Protein AF-A0A662TP36-F1 (afdb_monomer)

Mean predicted aligned error: 3.3 Å

Radius of gyration: 19.37 Å; Cα contacts (8 Å, |Δi|>4): 311; chains: 1; bounding box: 53×32×49 Å

Secondary structure (DSSP, 8-state):
-B--SSHHHHHHHHHHHHHHIIIIIS--GGGSS-EEE---GGGTT-HHHHHHHHHHHHHHS-TTS-EEE-S--STTTHHHHHHHT-SEE---HHHHHHHTTEEEP-GGGGGGT--TT-EEEGGGTTTT--HHHH--SHHHHH-S-HHHHHH-HHHHHHHHHHHHHHHHHHHHHHHHTT-HHHHHHHSTTTHHHHHHHH--

Sequence (200 aa):
VVHGPTPRHLRRFLLRLAHHLRNFCNIDVGDVDGFAIGSLVPISRDLVRVATLIRSLRQMIPEDKPLHIFGVTGPYTLPLLVWAGADTMDAKTFIIAAAKRLYYLPLSAQQQGLRPFSRLPIAYLQPRYHPADLCSCPICQDVEGFHILRTRIKLATLHNLYVLQERLQQSVELAERGELTEWLLKQRGFRTAVRKASAS

Structure (mmCIF, N/CA/C/O backbone):
data_AF-A0A662TP36-F1
#
_entry.id   AF-A0A662TP36-F1
#
loop_
_atom_site.group_PDB
_atom_site.id
_atom_site.type_symbol
_atom_site.label_atom_id
_atom_site.label_alt_id
_atom_site.label_comp_id
_atom_site.label_asym_id
_atom_site.label_entity_id
_atom_site.label_seq_id
_atom_site.pdbx_PDB_ins_code
_atom_site.Cartn_x
_atom_site.Cartn_y
_atom_site.Cartn_z
_atom_site.occupancy
_atom_site.B_iso_or_equiv
_atom_site.auth_seq_id
_atom_site.auth_comp_id
_atom_site.auth_asym_id
_atom_site.auth_atom_id
_atom_site.pdbx_PDB_model_num
ATOM 1 N N . VAL A 1 1 ? -16.514 8.636 6.945 1.00 92.31 1 VAL A N 1
ATOM 2 C CA . VAL A 1 1 ? -15.029 8.699 6.960 1.00 92.31 1 VAL A CA 1
ATOM 3 C C . VAL A 1 1 ? -14.571 9.331 8.264 1.00 92.31 1 VAL A C 1
ATOM 5 O O . VAL A 1 1 ? -15.110 10.361 8.647 1.00 92.31 1 VAL A O 1
ATOM 8 N N . VAL A 1 2 ? -13.624 8.708 8.956 1.00 95.19 2 VAL A N 1
ATOM 9 C CA . VAL A 1 2 ? -13.050 9.153 10.226 1.00 95.19 2 VAL A CA 1
ATOM 10 C C . VAL A 1 2 ? -11.798 9.984 9.955 1.00 95.19 2 VAL A C 1
ATOM 12 O O . VAL A 1 2 ? -10.938 9.602 9.159 1.00 95.19 2 VAL A O 1
ATOM 15 N N . HIS A 1 3 ? -11.688 11.116 10.647 1.00 93.31 3 HIS A N 1
ATOM 16 C CA . HIS A 1 3 ? -10.544 12.016 10.568 1.00 93.31 3 HIS A CA 1
ATOM 17 C C . HIS A 1 3 ? -10.023 12.342 11.965 1.00 93.31 3 HIS A C 1
ATOM 19 O O . HIS A 1 3 ? -10.790 12.544 12.907 1.00 93.31 3 HIS A O 1
ATOM 25 N N . GLY A 1 4 ? -8.704 12.444 12.098 1.00 90.50 4 GLY A N 1
ATOM 26 C CA . GLY A 1 4 ? -8.091 12.876 13.344 1.00 90.50 4 GLY A CA 1
ATOM 27 C C . GLY A 1 4 ? -6.567 12.836 13.285 1.00 90.50 4 GLY A C 1
ATOM 28 O O . GLY A 1 4 ? -6.002 11.856 12.808 1.00 90.50 4 GLY A O 1
ATOM 29 N N . PRO A 1 5 ? -5.870 13.868 13.789 1.00 92.75 5 PRO A N 1
ATOM 30 C CA . PRO A 1 5 ? -4.411 13.904 13.771 1.00 92.75 5 PRO A CA 1
ATOM 31 C C . PRO A 1 5 ? -3.757 12.956 14.789 1.00 92.75 5 PRO A C 1
ATOM 33 O O . PRO A 1 5 ? -2.549 12.732 14.689 1.00 92.75 5 PRO A O 1
ATOM 36 N N . THR A 1 6 ? -4.508 12.448 15.776 1.00 95.06 6 THR A N 1
ATOM 37 C CA . THR A 1 6 ? -4.031 11.534 16.832 1.00 95.06 6 THR A CA 1
ATOM 38 C C . THR A 1 6 ? -5.124 10.525 17.225 1.00 95.06 6 THR A C 1
ATOM 40 O O . THR A 1 6 ? -6.305 10.825 17.022 1.00 95.06 6 THR A O 1
ATOM 43 N N . PRO A 1 7 ? -4.784 9.392 17.875 1.00 96.06 7 PRO A N 1
ATOM 44 C CA . PRO A 1 7 ? -5.768 8.417 18.367 1.00 96.06 7 PRO A CA 1
ATOM 45 C C . PRO A 1 7 ? -6.869 9.021 19.251 1.00 96.06 7 PRO A C 1
ATOM 47 O O . PRO A 1 7 ? -8.042 8.678 19.127 1.00 96.06 7 PRO A O 1
ATOM 50 N N . ARG A 1 8 ? -6.525 10.004 20.097 1.00 96.44 8 ARG A N 1
ATOM 51 C CA . ARG A 1 8 ? -7.503 10.732 20.928 1.00 96.44 8 ARG A CA 1
ATOM 52 C C . ARG A 1 8 ? -8.548 11.470 20.084 1.00 96.44 8 ARG A C 1
ATOM 54 O O . ARG A 1 8 ? -9.708 11.544 20.481 1.00 96.44 8 ARG A O 1
ATOM 61 N N . HIS A 1 9 ? -8.148 12.025 18.941 1.00 96.50 9 HIS A N 1
ATOM 62 C CA . HIS A 1 9 ? -9.075 12.694 18.029 1.00 96.50 9 HIS A CA 1
ATOM 63 C C . HIS A 1 9 ? -9.970 11.691 17.301 1.00 96.50 9 HIS A C 1
ATOM 65 O O . HIS A 1 9 ? -11.163 11.954 17.191 1.00 96.50 9 HIS A O 1
ATOM 71 N N . LEU A 1 10 ? -9.433 10.534 16.894 1.00 96.69 10 LEU A N 1
ATOM 72 C CA . LEU A 1 10 ? -10.230 9.450 16.303 1.00 96.69 10 LEU A CA 1
ATOM 73 C C . LEU A 1 10 ? -11.319 8.976 17.275 1.00 96.69 10 LEU A C 1
ATOM 75 O O . LEU A 1 10 ? -12.493 8.948 16.920 1.00 96.69 10 LEU A O 1
ATOM 79 N N . ARG A 1 11 ? -10.957 8.726 18.541 1.00 96.25 11 ARG A N 1
ATOM 80 C CA . ARG A 1 11 ? -11.916 8.347 19.589 1.00 96.25 11 ARG A CA 1
ATOM 81 C C . ARG A 1 11 ? -13.002 9.405 19.786 1.00 96.25 11 ARG A C 1
ATOM 83 O O . ARG A 1 11 ? -14.181 9.077 19.843 1.00 96.25 11 ARG A O 1
ATOM 90 N N . ARG A 1 12 ? -12.623 10.685 19.873 1.00 96.31 12 ARG A N 1
ATOM 91 C CA . ARG A 1 12 ? -13.588 11.795 19.992 1.00 96.31 12 ARG A CA 1
ATOM 92 C C . ARG A 1 12 ? -14.525 11.875 18.789 1.00 96.31 12 ARG A C 1
ATOM 94 O O . ARG A 1 12 ? -15.705 12.149 18.977 1.00 96.31 12 ARG A O 1
ATOM 101 N N . PHE A 1 13 ? -14.010 11.644 17.582 1.00 95.81 13 PHE A N 1
ATOM 102 C CA . PHE A 1 13 ? -14.820 11.599 16.370 1.00 95.81 13 PHE A CA 1
ATOM 103 C C . PHE A 1 13 ? -15.850 10.469 16.445 1.00 95.81 13 PHE A C 1
ATOM 105 O O . PHE A 1 13 ? -17.033 10.727 16.256 1.00 95.81 13 PHE A O 1
ATOM 112 N N . LEU A 1 14 ? -15.424 9.249 16.791 1.00 95.31 14 LEU A N 1
ATOM 113 C CA . LEU A 1 14 ? -16.316 8.092 16.903 1.00 95.31 14 LEU A CA 1
ATOM 114 C C . LEU A 1 14 ? -17.387 8.274 17.983 1.00 95.31 14 LEU A C 1
ATOM 116 O O . LEU A 1 14 ? -18.542 7.956 17.737 1.00 95.31 14 LEU A O 1
ATOM 120 N N . LEU A 1 15 ? -17.039 8.839 19.143 1.00 95.38 15 LEU A N 1
ATOM 121 C CA . LEU A 1 15 ? -18.015 9.123 20.202 1.00 95.38 15 LEU A CA 1
ATOM 122 C C . LEU A 1 15 ? -19.071 10.140 19.755 1.00 95.38 15 LEU A C 1
ATOM 124 O O . LEU A 1 15 ? -20.256 9.955 20.022 1.00 95.38 15 LEU A O 1
ATOM 128 N N . ARG A 1 16 ? -18.655 11.198 19.048 1.00 95.31 16 ARG A N 1
ATOM 129 C CA . ARG A 1 16 ? -19.594 12.166 18.465 1.00 95.31 16 ARG A CA 1
ATOM 130 C C . ARG A 1 16 ? -20.472 11.506 17.409 1.00 95.31 16 ARG A C 1
ATOM 132 O O . ARG A 1 16 ? -21.681 11.684 17.449 1.00 95.31 16 ARG A O 1
ATOM 139 N N . LEU A 1 17 ? -19.880 10.723 16.508 1.00 93.69 17 LEU A N 1
ATOM 140 C CA . LEU A 1 17 ? -20.622 9.995 15.484 1.00 93.69 17 LEU A CA 1
ATOM 141 C C . LEU A 1 17 ? -21.666 9.068 16.118 1.00 93.69 17 LEU A C 1
ATOM 143 O O . LEU A 1 17 ? -22.828 9.140 15.749 1.00 93.69 17 LEU A O 1
ATOM 147 N N . ALA A 1 18 ? -21.280 8.274 17.117 1.00 94.69 18 ALA A N 1
ATOM 148 C CA . ALA A 1 18 ? -22.187 7.384 17.833 1.00 94.69 18 ALA A CA 1
ATOM 149 C C . ALA A 1 18 ? -23.344 8.142 18.501 1.00 94.69 18 ALA A C 1
ATOM 151 O O . ALA A 1 18 ? -24.484 7.699 18.425 1.00 94.69 18 ALA A O 1
ATOM 152 N N . HIS A 1 19 ? -23.070 9.296 19.118 1.00 96.25 19 HIS A N 1
ATOM 153 C CA . HIS A 1 19 ? -24.110 10.150 19.695 1.00 96.25 19 HIS A CA 1
ATOM 154 C C . HIS A 1 19 ? -25.095 10.656 18.630 1.00 96.25 19 HIS A C 1
ATOM 156 O O . HIS A 1 19 ? -26.304 10.592 18.833 1.00 96.25 19 HIS A O 1
ATOM 162 N N . HIS A 1 20 ? -24.593 11.124 17.482 1.00 95.75 20 HIS A N 1
ATOM 163 C CA . HIS A 1 20 ? -25.448 11.595 16.393 1.00 95.75 20 HIS A CA 1
ATOM 164 C C . HIS A 1 20 ? -26.276 10.465 15.767 1.00 95.75 20 HIS A C 1
ATOM 166 O O . HIS A 1 20 ? -27.471 10.642 15.557 1.00 95.75 20 HIS A O 1
ATOM 172 N N . LEU A 1 21 ? -25.672 9.305 15.501 1.00 95.38 21 LEU A N 1
ATOM 173 C CA . LEU A 1 21 ? -26.376 8.165 14.910 1.00 95.38 21 LEU A CA 1
ATOM 174 C C . LEU A 1 21 ? -27.519 7.677 15.805 1.00 95.38 21 LEU A C 1
ATOM 176 O O . LEU A 1 21 ? -28.636 7.508 15.319 1.00 95.38 21 LEU A O 1
ATOM 180 N N . ARG A 1 22 ? -27.290 7.570 17.119 1.00 95.75 22 ARG A N 1
ATOM 181 C CA . ARG A 1 22 ? -28.355 7.182 18.054 1.00 95.75 22 ARG A CA 1
ATOM 182 C C . ARG A 1 22 ? -29.473 8.217 18.106 1.00 95.75 22 ARG A C 1
ATOM 184 O O . ARG A 1 22 ? -30.638 7.858 17.994 1.00 95.75 22 ARG A O 1
ATOM 191 N N . ASN A 1 23 ? -29.127 9.498 18.234 1.00 96.69 23 ASN A N 1
ATOM 192 C CA . ASN A 1 23 ? -30.120 10.545 18.486 1.00 96.69 23 ASN A CA 1
ATOM 193 C C . ASN A 1 23 ? -30.905 10.983 17.246 1.00 96.69 23 ASN A C 1
ATOM 195 O O . ASN A 1 23 ? -32.026 11.460 17.387 1.00 96.69 23 ASN A O 1
ATOM 199 N N . PHE A 1 24 ? -30.322 10.867 16.051 1.00 96.44 24 PHE A N 1
ATOM 200 C CA . PHE A 1 24 ? -30.936 11.369 14.817 1.00 96.44 24 PHE A CA 1
ATOM 201 C C . PHE A 1 24 ? -31.303 10.273 13.817 1.00 96.44 24 PHE A C 1
ATOM 203 O O . PHE A 1 24 ? -32.114 10.524 12.930 1.00 96.44 24 PHE A O 1
ATOM 210 N N . CYS A 1 25 ? -30.721 9.077 13.934 1.00 94.81 25 CYS A N 1
ATOM 211 C CA . CYS A 1 25 ? -30.935 7.984 12.983 1.00 94.81 25 CYS A CA 1
ATOM 212 C C . CYS A 1 25 ? -31.461 6.701 13.640 1.00 94.81 25 CYS A C 1
ATOM 214 O O . CYS A 1 25 ? -31.831 5.785 12.914 1.00 94.81 25 CYS A O 1
ATOM 216 N N . ASN A 1 26 ? -31.514 6.633 14.978 1.00 94.62 26 ASN A N 1
ATOM 217 C CA . ASN A 1 26 ? -31.912 5.444 15.740 1.00 94.62 26 ASN A CA 1
ATOM 218 C C . ASN A 1 26 ? -31.119 4.177 15.353 1.00 94.62 26 ASN A C 1
ATOM 220 O O . ASN A 1 26 ? -31.670 3.080 15.313 1.00 94.62 26 ASN A O 1
ATOM 224 N N . ILE A 1 27 ? -29.829 4.346 15.049 1.00 95.25 27 ILE A N 1
ATOM 225 C CA . ILE A 1 27 ? -28.885 3.249 14.804 1.00 95.25 27 ILE A CA 1
ATOM 226 C C . ILE A 1 27 ? -27.626 3.446 15.648 1.00 95.25 27 ILE A C 1
ATOM 228 O O . ILE A 1 27 ? -27.246 4.576 15.980 1.00 95.25 27 ILE A O 1
ATOM 232 N N . ASP A 1 28 ? -26.956 2.353 15.982 1.00 93.88 28 ASP A N 1
ATOM 233 C CA . ASP A 1 28 ? -25.659 2.374 16.636 1.00 93.88 28 ASP A CA 1
ATOM 234 C C . ASP A 1 28 ? -24.526 2.566 15.623 1.00 93.88 28 ASP A C 1
ATOM 236 O O . ASP A 1 28 ? -24.629 2.291 14.430 1.00 93.88 28 ASP A O 1
ATOM 240 N N . VAL A 1 29 ? -23.370 3.026 16.111 1.00 90.25 29 VAL A N 1
ATOM 241 C CA . VAL A 1 29 ? -22.179 3.198 15.260 1.00 90.25 29 VAL A CA 1
ATOM 242 C C . VAL A 1 29 ? -21.704 1.881 14.642 1.00 90.25 29 VAL A C 1
ATOM 244 O O . VAL A 1 29 ? -21.023 1.910 13.624 1.00 90.25 29 VAL A O 1
ATOM 247 N N . GLY A 1 30 ? -22.051 0.743 15.248 1.00 90.88 30 GLY A N 1
ATOM 248 C CA . GLY A 1 30 ? -21.764 -0.581 14.708 1.00 90.88 30 GLY A CA 1
ATOM 249 C C . GLY A 1 30 ? -22.691 -1.001 13.568 1.00 90.88 30 GLY A C 1
ATOM 250 O O . GLY A 1 30 ? -22.347 -1.922 12.841 1.00 90.88 30 GLY A O 1
ATOM 251 N N . ASP A 1 31 ? -23.810 -0.314 13.347 1.00 94.50 31 ASP A N 1
ATOM 252 C CA . ASP A 1 31 ? -24.774 -0.697 12.310 1.00 94.50 31 ASP A CA 1
ATOM 253 C C . ASP A 1 31 ? -24.365 -0.209 10.915 1.00 94.50 31 ASP A C 1
ATOM 255 O O . ASP A 1 31 ? -24.914 -0.657 9.914 1.00 94.50 31 ASP A O 1
ATOM 259 N N . VAL A 1 32 ? -23.368 0.678 10.818 1.00 94.50 32 VAL A N 1
ATOM 260 C CA . VAL A 1 32 ? -22.841 1.143 9.527 1.00 94.50 32 VAL A CA 1
ATOM 261 C C . VAL A 1 32 ? -22.140 0.010 8.771 1.00 94.50 32 VAL A C 1
ATOM 263 O O . VAL A 1 32 ? -21.571 -0.898 9.379 1.00 94.50 32 VAL A O 1
ATOM 266 N N . ASP A 1 33 ? -22.108 0.092 7.441 1.00 95.94 33 ASP A N 1
ATOM 267 C CA . ASP A 1 33 ? -21.514 -0.952 6.589 1.00 95.94 33 ASP A CA 1
ATOM 268 C C . ASP A 1 33 ? -19.989 -1.046 6.704 1.00 95.94 33 ASP A C 1
ATOM 270 O O . ASP A 1 33 ? -19.392 -2.066 6.372 1.00 95.94 33 ASP A O 1
ATOM 274 N N . GLY A 1 34 ? -19.333 0.022 7.156 1.00 96.56 34 GLY A N 1
ATOM 275 C CA . GLY A 1 34 ? -17.885 0.062 7.256 1.00 96.56 34 GLY A CA 1
ATOM 276 C C . GLY A 1 34 ? -17.337 1.418 7.659 1.00 96.56 34 GLY A C 1
ATOM 277 O O . GLY A 1 34 ? -18.036 2.431 7.738 1.00 96.56 34 GLY A O 1
ATOM 278 N N . PHE A 1 35 ? -16.031 1.436 7.886 1.00 98.12 35 PHE A N 1
ATOM 279 C CA . PHE A 1 35 ? -15.287 2.624 8.256 1.00 98.12 35 PHE A CA 1
ATOM 280 C C . PHE A 1 35 ? -14.251 2.940 7.191 1.00 98.12 35 PHE A C 1
ATOM 282 O O . PHE A 1 35 ? -13.742 2.081 6.481 1.00 98.12 35 PHE A O 1
ATOM 289 N N . ALA A 1 36 ? -13.898 4.212 7.100 1.00 97.75 36 ALA A N 1
ATOM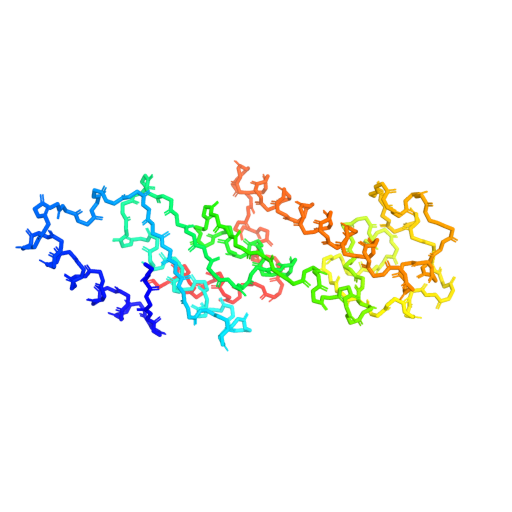 290 C CA . ALA A 1 36 ? -12.792 4.649 6.271 1.00 97.75 36 ALA A CA 1
ATOM 291 C C . ALA A 1 36 ? -11.993 5.697 7.028 1.00 97.75 36 ALA A C 1
ATOM 293 O O . ALA A 1 36 ? -12.598 6.506 7.732 1.00 97.75 36 ALA A O 1
ATOM 294 N N . ILE A 1 37 ? -10.673 5.726 6.866 1.00 97.81 37 ILE A N 1
ATOM 295 C CA . ILE A 1 37 ? -9.801 6.737 7.470 1.00 97.81 37 ILE A CA 1
ATOM 296 C C . ILE A 1 37 ? -9.211 7.659 6.410 1.00 97.81 37 ILE A C 1
ATOM 298 O O . ILE A 1 37 ? -8.628 7.220 5.418 1.00 97.81 37 ILE A O 1
ATOM 302 N N . GLY A 1 38 ? -9.373 8.960 6.641 1.00 94.62 38 GLY A N 1
ATOM 303 C CA . GLY A 1 38 ? -8.849 10.018 5.788 1.00 94.62 38 GLY A CA 1
ATOM 304 C C . GLY A 1 38 ? -7.719 10.813 6.441 1.00 94.62 38 GLY A C 1
ATOM 305 O O . GLY A 1 38 ? -7.228 10.492 7.521 1.00 94.62 38 GLY A O 1
ATOM 306 N N . SER A 1 39 ? -7.302 11.892 5.772 1.00 92.50 39 SER A N 1
ATOM 307 C CA . SER A 1 39 ? -6.248 12.817 6.237 1.00 92.50 39 SER A CA 1
ATOM 308 C C . SER A 1 39 ? -4.853 12.205 6.416 1.00 92.50 39 SER A C 1
ATOM 310 O O . SER A 1 39 ? -3.983 12.836 7.013 1.00 92.50 39 SER A O 1
ATOM 312 N N . LEU A 1 40 ? -4.602 11.020 5.854 1.00 96.00 40 LEU A N 1
ATOM 313 C CA . LEU A 1 40 ? -3.292 10.371 5.924 1.00 96.00 40 LEU A CA 1
ATOM 314 C C . LEU A 1 40 ? -2.306 10.894 4.865 1.00 96.00 40 LEU A C 1
ATOM 316 O O . LEU A 1 40 ? -1.099 10.860 5.085 1.00 96.00 40 LEU A O 1
ATOM 320 N N . VAL A 1 41 ? -2.792 11.429 3.737 1.00 94.56 41 VAL A N 1
ATOM 321 C CA . VAL A 1 41 ? -1.947 11.907 2.621 1.00 94.56 41 VAL A CA 1
ATOM 322 C C . VAL A 1 41 ? -0.850 12.893 3.063 1.00 94.56 41 VAL A C 1
ATOM 324 O O . VAL A 1 41 ? 0.314 12.646 2.724 1.00 94.56 41 VAL A O 1
ATOM 327 N N . PRO A 1 42 ? -1.141 13.953 3.850 1.00 94.56 42 PRO A N 1
ATOM 328 C CA . PRO A 1 42 ? -0.118 14.911 4.286 1.00 94.56 42 PRO A CA 1
ATOM 329 C C . PRO A 1 42 ? 0.965 14.295 5.180 1.00 94.56 42 PRO A C 1
ATOM 331 O O . PRO A 1 42 ? 2.090 14.784 5.208 1.00 94.56 42 PRO A O 1
ATOM 334 N N . ILE A 1 43 ? 0.641 13.209 5.888 1.00 95.06 43 ILE A N 1
ATOM 335 C CA . ILE A 1 43 ? 1.543 12.511 6.813 1.00 95.06 43 ILE A CA 1
ATOM 336 C C . ILE A 1 43 ? 2.056 11.182 6.248 1.00 95.06 43 ILE A C 1
ATOM 338 O O . ILE A 1 43 ? 2.672 10.412 6.969 1.00 95.06 43 ILE A O 1
ATOM 342 N N . SER A 1 44 ? 1.845 10.909 4.959 1.00 93.31 44 SER A N 1
ATOM 343 C CA . SER A 1 44 ? 2.159 9.622 4.312 1.00 93.31 44 SER A CA 1
ATOM 344 C C . SER A 1 44 ? 3.624 9.179 4.423 1.00 93.31 44 SER A C 1
ATOM 346 O O . SER A 1 44 ? 3.932 8.002 4.243 1.00 93.31 44 SER A O 1
ATOM 348 N N . ARG A 1 45 ? 4.539 10.110 4.723 1.00 93.31 45 ARG A N 1
ATOM 349 C CA . ARG A 1 45 ? 5.962 9.831 4.976 1.00 93.31 45 ARG A CA 1
ATOM 350 C C . ARG A 1 45 ? 6.262 9.438 6.426 1.00 93.31 45 ARG A C 1
ATOM 352 O O . ARG A 1 45 ? 7.285 8.807 6.674 1.00 93.31 45 ARG A O 1
ATOM 359 N N . ASP A 1 46 ? 5.394 9.796 7.365 1.00 96.12 46 ASP 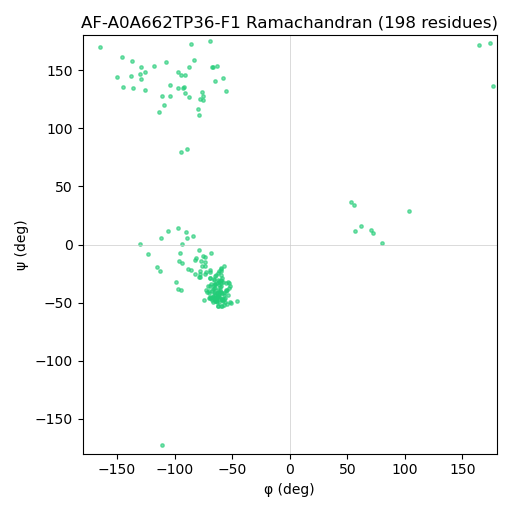A N 1
ATOM 360 C CA . ASP A 1 46 ? 5.499 9.427 8.775 1.00 96.12 46 ASP A CA 1
ATOM 361 C C . ASP A 1 46 ? 4.790 8.089 9.005 1.00 96.12 46 ASP A C 1
ATOM 363 O O . ASP A 1 46 ? 3.628 8.013 9.410 1.00 96.12 46 ASP A O 1
ATOM 367 N N . LEU A 1 47 ? 5.512 7.010 8.707 1.00 96.56 47 LEU A N 1
ATOM 368 C CA . LEU A 1 47 ? 4.988 5.651 8.817 1.00 96.56 47 LEU A CA 1
ATOM 369 C C . LEU A 1 47 ? 4.571 5.281 10.241 1.00 96.56 47 LEU A C 1
ATOM 371 O O . LEU A 1 47 ? 3.644 4.494 10.403 1.00 96.56 47 LEU A O 1
ATOM 375 N N . VAL A 1 48 ? 5.235 5.838 11.262 1.00 97.19 48 VAL A N 1
ATOM 376 C CA . VAL A 1 48 ? 4.860 5.616 12.665 1.00 97.19 48 VAL A CA 1
ATOM 377 C C . VAL A 1 48 ? 3.457 6.160 12.878 1.00 97.19 48 VAL A C 1
ATOM 379 O O . VAL A 1 48 ? 2.573 5.429 13.307 1.00 97.19 48 VAL A O 1
ATOM 382 N N . ARG A 1 49 ? 3.230 7.424 12.515 1.00 96.81 49 ARG A N 1
ATOM 383 C CA . ARG A 1 49 ? 1.936 8.070 12.714 1.00 96.81 49 ARG A CA 1
ATOM 384 C C . ARG A 1 49 ? 0.832 7.440 11.874 1.00 96.81 49 ARG A C 1
ATOM 386 O O . ARG A 1 49 ? -0.266 7.252 12.388 1.00 96.81 49 ARG A O 1
ATOM 393 N N . VAL A 1 50 ? 1.113 7.093 10.617 1.00 97.69 50 VAL A N 1
ATOM 394 C CA . VAL A 1 50 ? 0.157 6.386 9.748 1.00 97.69 50 VAL A CA 1
ATOM 395 C C . VAL A 1 50 ? -0.247 5.053 10.376 1.00 97.69 50 VAL A C 1
ATOM 397 O O . VAL A 1 50 ? -1.437 4.816 10.568 1.00 97.69 50 VAL A O 1
ATOM 400 N N . ALA A 1 51 ? 0.722 4.217 10.757 1.00 97.81 51 ALA A N 1
ATOM 401 C CA . ALA A 1 51 ? 0.445 2.913 11.352 1.00 97.81 51 ALA A CA 1
ATOM 402 C C . ALA A 1 51 ? -0.300 3.030 12.689 1.00 97.81 51 ALA A C 1
ATOM 404 O O . ALA A 1 51 ? -1.279 2.319 12.899 1.00 97.81 51 ALA A O 1
ATOM 405 N N . THR A 1 52 ? 0.113 3.953 13.564 1.00 97.75 52 THR A N 1
ATOM 406 C CA . THR A 1 52 ? -0.565 4.205 14.842 1.00 97.75 52 THR A CA 1
ATOM 407 C C . THR A 1 52 ? -2.017 4.625 14.625 1.00 97.75 52 THR A C 1
ATOM 409 O O . THR A 1 52 ? -2.900 4.078 15.270 1.00 97.75 52 THR A O 1
ATOM 412 N N . LEU A 1 53 ? -2.303 5.557 13.708 1.00 98.06 53 LEU A N 1
ATOM 413 C CA . LEU A 1 53 ? -3.677 6.014 13.470 1.00 98.06 53 LEU A CA 1
ATOM 414 C C . LEU A 1 53 ? -4.580 4.905 12.923 1.00 98.06 53 LEU A C 1
ATOM 416 O O . LEU A 1 53 ? -5.708 4.769 13.391 1.00 98.06 53 LEU A O 1
ATOM 420 N N . ILE A 1 54 ? -4.090 4.120 11.960 1.00 98.12 54 ILE A N 1
ATOM 421 C CA . ILE A 1 54 ? -4.863 3.020 11.373 1.00 98.12 54 ILE A CA 1
ATOM 422 C C . ILE A 1 54 ? -5.137 1.948 12.432 1.00 98.12 54 ILE A C 1
ATOM 424 O O . ILE A 1 54 ? -6.294 1.591 12.632 1.00 98.12 54 ILE A O 1
ATOM 428 N N . ARG A 1 55 ? -4.112 1.509 13.177 1.00 97.50 55 ARG A N 1
ATOM 429 C CA . ARG A 1 55 ? -4.267 0.492 14.230 1.00 97.50 55 ARG A CA 1
ATOM 430 C C . ARG A 1 55 ? -5.179 0.954 15.354 1.00 97.50 55 ARG A C 1
ATOM 432 O O . ARG A 1 55 ? -6.073 0.218 15.755 1.00 97.50 55 ARG A O 1
ATOM 439 N N . SER A 1 56 ? -4.994 2.186 15.825 1.00 97.38 56 SER A N 1
ATOM 440 C CA . SER A 1 56 ? -5.870 2.762 16.840 1.00 97.38 56 SER A CA 1
ATOM 441 C C . SER A 1 56 ? -7.312 2.839 16.355 1.00 97.38 56 SER A C 1
ATOM 443 O O . SER A 1 56 ? -8.211 2.552 17.134 1.00 97.38 56 SER A O 1
ATOM 445 N N . LEU A 1 57 ? -7.558 3.205 15.090 1.00 97.44 57 LEU A N 1
ATOM 446 C CA . LEU A 1 57 ? -8.917 3.176 14.557 1.00 97.44 57 LEU A CA 1
ATOM 447 C C . LEU A 1 57 ? -9.460 1.751 14.511 1.00 97.44 57 LEU A C 1
ATOM 449 O O . LEU A 1 57 ? -10.560 1.532 15.002 1.00 97.44 57 LEU A O 1
ATOM 453 N N . ARG A 1 58 ? -8.687 0.801 13.970 1.00 97.19 58 ARG A N 1
ATOM 454 C CA . ARG A 1 58 ? -9.071 -0.609 13.845 1.00 97.19 58 ARG A CA 1
ATOM 455 C C . ARG A 1 58 ? -9.496 -1.215 15.184 1.00 97.19 58 ARG A C 1
ATOM 457 O O . ARG A 1 58 ? -10.472 -1.948 15.209 1.00 97.19 58 ARG A O 1
ATOM 464 N N . GLN A 1 59 ? -8.811 -0.860 16.274 1.00 95.94 59 GLN A N 1
ATOM 465 C CA . GLN A 1 59 ? -9.129 -1.273 17.650 1.00 95.94 59 GLN A CA 1
ATOM 466 C C . GLN A 1 59 ? -10.361 -0.575 18.256 1.00 95.94 59 GLN A C 1
ATOM 468 O O . GLN A 1 59 ? -10.872 -1.016 19.281 1.00 95.94 59 GLN A O 1
ATOM 473 N N . MET A 1 60 ? -10.803 0.556 17.698 1.00 95.69 60 MET A N 1
ATOM 474 C CA . MET A 1 60 ? -11.944 1.333 18.206 1.00 95.69 60 MET A CA 1
ATOM 475 C C . MET A 1 60 ? -13.264 1.015 17.496 1.00 95.69 60 MET A C 1
ATOM 477 O O . MET A 1 60 ? -14.313 1.445 17.974 1.00 95.69 60 MET A O 1
ATOM 481 N N . ILE A 1 61 ? -13.215 0.336 16.350 1.00 96.12 61 ILE A N 1
ATOM 482 C CA . ILE A 1 61 ? -14.383 -0.024 15.536 1.00 96.12 61 ILE A CA 1
ATOM 483 C C . ILE A 1 61 ? -14.660 -1.533 15.653 1.00 96.12 61 ILE A C 1
ATOM 485 O O . ILE A 1 61 ? -13.730 -2.275 15.974 1.00 96.12 61 ILE A O 1
ATOM 489 N N . PRO A 1 62 ? -15.896 -2.004 15.402 1.00 95.50 62 PRO A N 1
ATOM 490 C CA . PRO A 1 62 ? -16.215 -3.433 15.468 1.00 95.50 62 PRO A CA 1
ATOM 491 C C . PRO A 1 62 ? -15.340 -4.263 14.522 1.00 95.50 62 PRO A C 1
ATOM 493 O O . PRO A 1 62 ? -14.994 -3.795 13.437 1.00 95.50 62 PRO A O 1
ATOM 496 N N . GLU A 1 63 ? -14.947 -5.464 14.942 1.00 93.25 63 GLU A N 1
ATOM 497 C CA . GLU A 1 63 ? -13.964 -6.304 14.239 1.00 93.25 63 GLU A CA 1
ATOM 498 C C . GLU A 1 63 ? -14.454 -6.778 12.864 1.00 93.25 63 GLU A C 1
ATOM 500 O O . GLU A 1 63 ? -13.677 -6.826 11.917 1.00 93.25 63 GLU A O 1
ATOM 505 N N . ASP A 1 64 ? -15.755 -7.026 12.733 1.00 94.94 64 ASP A N 1
ATOM 506 C CA . ASP A 1 64 ? -16.428 -7.492 11.518 1.00 94.94 64 ASP A CA 1
ATOM 507 C C . ASP A 1 64 ? -16.580 -6.409 10.436 1.00 94.94 64 ASP A C 1
ATOM 509 O O . ASP A 1 64 ? -16.952 -6.706 9.301 1.00 94.94 64 ASP A O 1
ATOM 513 N N . LYS A 1 65 ? -16.298 -5.139 10.760 1.00 96.88 65 LYS A N 1
ATOM 514 C CA . LYS A 1 65 ? -16.528 -4.021 9.837 1.00 96.88 65 LYS A CA 1
ATOM 515 C C . LYS A 1 65 ? -15.307 -3.725 8.975 1.00 96.88 65 LYS A C 1
ATOM 517 O O . LYS A 1 65 ? -14.230 -3.509 9.534 1.00 96.88 65 LYS A O 1
ATOM 522 N N . PRO A 1 66 ? -15.448 -3.598 7.644 1.00 97.94 66 PRO A N 1
ATOM 523 C CA . PRO A 1 66 ? -14.330 -3.274 6.771 1.00 97.94 66 PRO A CA 1
ATOM 524 C C . PRO A 1 66 ? -13.783 -1.870 7.058 1.00 97.94 66 PRO A C 1
ATOM 526 O O . PRO A 1 66 ? -14.536 -0.919 7.289 1.00 97.94 66 PRO A O 1
ATOM 529 N N . LEU A 1 67 ? -12.459 -1.736 7.003 1.00 98.50 67 LEU A N 1
ATOM 530 C CA . LEU A 1 67 ? -11.717 -0.491 7.141 1.00 98.50 67 LEU A CA 1
ATOM 531 C C . LEU A 1 67 ? -11.010 -0.126 5.829 1.00 98.50 67 LEU A C 1
ATOM 533 O O . LEU A 1 67 ? -10.054 -0.774 5.400 1.00 98.50 67 LEU A O 1
ATOM 537 N N . HIS A 1 68 ? -11.451 0.973 5.221 1.00 98.50 68 HIS A N 1
ATOM 538 C CA . HIS A 1 68 ? -10.843 1.552 4.027 1.00 98.50 68 HIS A CA 1
ATOM 539 C C . HIS A 1 68 ? -9.788 2.617 4.360 1.00 98.50 68 HIS A C 1
ATOM 541 O O . HIS A 1 68 ? -10.030 3.515 5.173 1.00 98.50 68 HIS A O 1
ATOM 547 N N . ILE A 1 69 ? -8.634 2.588 3.693 1.00 98.25 69 ILE A N 1
ATOM 548 C CA . ILE A 1 69 ? -7.561 3.576 3.878 1.00 98.25 69 ILE A CA 1
ATOM 549 C C . ILE A 1 69 ? -7.448 4.493 2.662 1.00 98.25 69 ILE A C 1
ATOM 551 O O . ILE A 1 69 ? -7.109 4.029 1.577 1.00 98.25 69 ILE A O 1
ATOM 555 N N . PHE A 1 70 ? -7.622 5.804 2.870 1.00 96.94 70 PHE A N 1
ATOM 556 C CA . PHE A 1 70 ? -7.557 6.775 1.777 1.00 96.94 70 PHE A CA 1
ATOM 557 C C . PHE A 1 70 ? -6.146 7.310 1.470 1.00 96.94 70 PHE A C 1
ATOM 559 O O . PHE A 1 70 ? -5.476 7.927 2.307 1.00 96.94 70 PHE A O 1
ATOM 566 N N . GLY A 1 71 ? -5.752 7.200 0.202 1.00 94.12 71 GLY A N 1
ATOM 567 C CA . GLY A 1 71 ? -4.811 8.063 -0.510 1.00 94.12 71 GLY A CA 1
ATOM 568 C C . GLY A 1 71 ? -3.323 7.815 -0.265 1.00 94.12 71 GLY A C 1
ATOM 569 O O . GLY A 1 71 ? -2.495 8.539 -0.824 1.00 94.12 71 GLY A O 1
ATOM 570 N N . VAL A 1 72 ? -2.961 6.828 0.556 1.00 95.38 72 VAL A N 1
ATOM 571 C CA . VAL A 1 72 ? -1.565 6.567 0.970 1.00 95.38 72 VAL A CA 1
ATOM 572 C C . VAL A 1 72 ? -0.980 5.266 0.42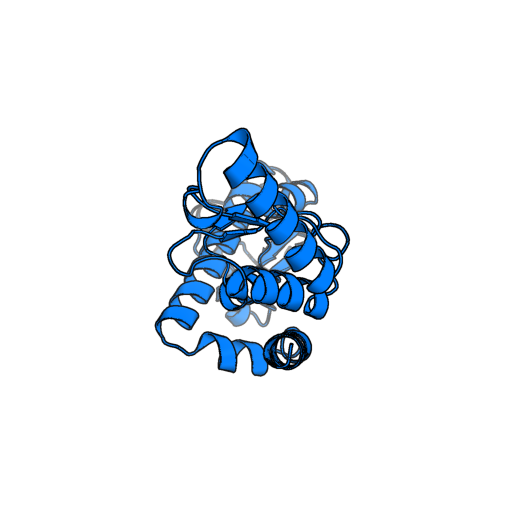7 1.00 95.38 72 VAL A C 1
ATOM 574 O O . VAL A 1 72 ? 0.155 4.911 0.753 1.00 95.38 72 VAL A O 1
ATOM 577 N N . THR A 1 73 ? -1.717 4.573 -0.434 1.00 96.12 73 THR A N 1
ATOM 578 C CA . THR A 1 73 ? -1.316 3.288 -1.008 1.00 96.12 73 THR A CA 1
ATOM 579 C C . THR A 1 73 ? -0.261 3.463 -2.089 1.00 96.12 73 THR A C 1
ATOM 581 O O . THR A 1 73 ? -0.436 4.215 -3.046 1.00 96.12 73 THR A O 1
ATOM 584 N N . GLY A 1 74 ? 0.835 2.727 -1.952 1.00 95.75 74 GLY A N 1
ATOM 585 C CA . GLY A 1 74 ? 1.875 2.566 -2.960 1.00 95.75 74 GLY A CA 1
ATOM 586 C C . GLY A 1 74 ? 2.764 1.370 -2.610 1.00 95.75 74 GLY A C 1
ATOM 587 O O . GLY A 1 74 ? 2.672 0.863 -1.492 1.00 95.75 74 GLY A O 1
ATOM 588 N N . PRO A 1 75 ? 3.665 0.924 -3.505 1.00 95.81 75 PRO A N 1
ATOM 589 C CA . PRO A 1 75 ? 4.384 -0.343 -3.309 1.00 95.81 75 PRO A CA 1
ATOM 590 C C . PRO A 1 75 ? 5.196 -0.407 -2.004 1.00 95.81 75 PRO A C 1
ATOM 592 O O . PRO A 1 75 ? 5.333 -1.453 -1.369 1.00 95.81 75 PRO A O 1
ATOM 595 N N . TYR A 1 76 ? 5.719 0.739 -1.567 1.00 94.56 76 TYR A N 1
ATOM 596 C CA . TYR A 1 76 ? 6.438 0.834 -0.304 1.00 94.56 76 TYR A CA 1
ATOM 597 C C . TYR A 1 76 ? 5.503 0.796 0.913 1.00 94.56 76 TYR A C 1
ATOM 599 O O . TYR A 1 76 ? 5.767 0.054 1.845 1.00 94.56 76 TYR A O 1
ATOM 607 N N . THR A 1 77 ? 4.417 1.569 0.932 1.00 96.06 77 THR A N 1
ATOM 608 C CA . THR A 1 77 ? 3.545 1.693 2.114 1.00 96.06 77 THR A CA 1
ATOM 609 C C . THR A 1 77 ? 2.612 0.503 2.299 1.00 96.06 77 THR A C 1
ATOM 611 O O . THR A 1 77 ? 2.261 0.195 3.432 1.00 96.06 77 THR A O 1
ATOM 614 N N . LEU A 1 78 ? 2.247 -0.183 1.215 1.00 97.31 78 LEU A N 1
ATOM 615 C CA . LEU A 1 78 ? 1.197 -1.199 1.197 1.00 97.31 78 LEU A CA 1
ATOM 616 C C . LEU A 1 78 ? 1.334 -2.278 2.290 1.00 97.31 78 LEU A C 1
ATOM 618 O O . LEU A 1 78 ? 0.366 -2.450 3.028 1.00 97.31 78 LEU A O 1
ATOM 622 N N . PRO A 1 79 ? 2.488 -2.949 2.491 1.00 97.88 79 PRO A N 1
ATOM 623 C CA . PRO A 1 79 ? 2.580 -3.998 3.512 1.00 97.88 79 PRO A CA 1
ATOM 624 C C . PRO A 1 79 ? 2.315 -3.486 4.930 1.00 97.88 79 PRO A C 1
ATOM 626 O O . PRO A 1 79 ? 1.777 -4.205 5.764 1.00 97.88 79 PRO A O 1
ATOM 629 N N . LEU A 1 80 ? 2.683 -2.229 5.205 1.00 98.31 80 LEU A N 1
ATOM 630 C CA . LEU A 1 80 ? 2.417 -1.600 6.494 1.00 98.31 80 LEU A CA 1
ATOM 631 C C . LEU A 1 80 ? 0.925 -1.306 6.673 1.00 98.31 80 LEU A C 1
ATOM 633 O O . LEU A 1 80 ? 0.435 -1.410 7.790 1.00 98.31 80 LEU A O 1
ATOM 637 N N . LEU A 1 81 ? 0.214 -0.939 5.600 1.00 98.25 81 LEU A N 1
ATOM 638 C CA . LEU A 1 81 ? -1.231 -0.699 5.644 1.00 98.25 81 LEU A CA 1
ATOM 639 C C . LEU A 1 81 ? -1.990 -2.000 5.929 1.00 98.25 81 LEU A C 1
ATOM 641 O O . LEU A 1 81 ? -2.822 -2.012 6.831 1.00 98.25 81 LEU A O 1
ATOM 645 N N . VAL A 1 82 ? -1.636 -3.093 5.240 1.00 98.25 82 VAL A N 1
ATOM 646 C CA . VAL A 1 82 ? -2.184 -4.438 5.503 1.00 98.25 82 VAL A CA 1
ATOM 647 C C . VAL A 1 82 ? -1.935 -4.829 6.961 1.00 98.25 82 VAL A C 1
ATOM 649 O O . VAL A 1 82 ? -2.873 -5.111 7.698 1.00 98.25 82 VAL A O 1
ATOM 652 N N . TRP A 1 83 ? -0.687 -4.727 7.429 1.00 98.31 83 TRP A N 1
ATOM 653 C CA . TRP A 1 83 ? -0.334 -5.023 8.823 1.00 98.31 83 TRP A CA 1
ATOM 654 C C . TRP A 1 83 ? -1.062 -4.142 9.852 1.00 98.31 83 TRP A C 1
ATOM 656 O O . TRP A 1 83 ? -1.327 -4.564 10.979 1.00 98.31 83 TRP A O 1
ATOM 666 N N . ALA A 1 84 ? -1.369 -2.896 9.493 1.00 97.75 84 ALA A N 1
ATOM 667 C CA . ALA A 1 84 ? -2.067 -1.973 10.374 1.00 97.75 84 ALA A CA 1
ATOM 668 C C . ALA A 1 84 ? -3.575 -2.272 10.504 1.00 97.75 84 ALA A C 1
ATOM 670 O O . ALA A 1 84 ? -4.207 -1.698 11.390 1.00 97.75 84 ALA A O 1
ATOM 671 N N . GLY A 1 85 ? -4.127 -3.172 9.679 1.00 96.94 85 GLY A N 1
ATOM 672 C CA . GLY A 1 85 ? -5.533 -3.589 9.717 1.00 96.94 85 GLY A CA 1
ATOM 673 C C . GLY A 1 85 ? -6.399 -2.976 8.615 1.00 96.94 85 GLY A C 1
ATOM 674 O O . GLY A 1 85 ? -7.577 -2.722 8.846 1.00 96.94 85 GLY A O 1
ATOM 675 N N . ALA A 1 86 ? -5.812 -2.661 7.459 1.00 97.75 86 ALA A N 1
ATOM 676 C CA . ALA A 1 86 ? -6.555 -2.229 6.279 1.00 97.75 86 ALA A CA 1
ATOM 677 C C . ALA A 1 86 ? -7.239 -3.413 5.583 1.00 97.75 86 ALA A C 1
ATOM 679 O O . ALA A 1 86 ? -6.560 -4.380 5.243 1.00 97.75 86 ALA A O 1
ATOM 680 N N . ASP A 1 87 ? -8.528 -3.273 5.271 1.00 97.94 87 ASP A N 1
ATOM 681 C CA . ASP A 1 87 ? -9.283 -4.244 4.466 1.00 97.94 87 ASP A CA 1
ATOM 682 C C . ASP A 1 87 ? -9.349 -3.813 2.997 1.00 97.94 87 ASP A C 1
ATOM 684 O O . ASP A 1 87 ? -9.230 -4.619 2.078 1.00 97.94 87 ASP A O 1
ATOM 688 N N . THR A 1 88 ? -9.503 -2.507 2.754 1.00 97.75 88 THR A N 1
ATOM 689 C CA . THR A 1 88 ? -9.517 -1.940 1.400 1.00 97.75 88 THR A CA 1
ATOM 690 C C . THR A 1 88 ? -8.708 -0.649 1.318 1.00 97.75 88 THR A C 1
ATOM 692 O O . THR A 1 88 ? -8.440 0.028 2.313 1.00 97.75 88 THR A O 1
ATOM 695 N N . MET A 1 89 ? -8.277 -0.308 0.107 1.00 97.44 89 MET A N 1
ATOM 696 C CA . MET A 1 89 ? -7.370 0.803 -0.167 1.00 97.44 89 MET A CA 1
ATOM 697 C C . MET A 1 89 ? -7.656 1.374 -1.555 1.00 97.44 89 MET A C 1
ATOM 699 O O . MET A 1 89 ? -7.919 0.616 -2.486 1.00 97.44 89 MET A O 1
ATOM 703 N N . ASP A 1 90 ? -7.538 2.687 -1.733 1.00 96.62 90 ASP A N 1
ATOM 704 C CA . ASP A 1 90 ? -7.443 3.304 -3.057 1.00 96.62 90 ASP A CA 1
ATOM 705 C C . ASP A 1 90 ? -5.976 3.562 -3.422 1.00 96.62 90 ASP A C 1
ATOM 707 O O . ASP A 1 90 ? -5.125 3.842 -2.572 1.00 96.62 90 ASP A O 1
ATOM 711 N N . ALA A 1 91 ? -5.651 3.485 -4.710 1.00 95.56 91 ALA A N 1
ATOM 712 C CA . ALA A 1 91 ? -4.317 3.788 -5.201 1.00 95.56 91 ALA A CA 1
ATOM 713 C C . ALA A 1 91 ? -4.387 4.645 -6.461 1.00 95.56 91 ALA A C 1
ATOM 715 O O . ALA A 1 91 ? -5.119 4.360 -7.399 1.00 95.56 91 ALA A O 1
ATOM 716 N N . LYS A 1 92 ? -3.549 5.681 -6.504 1.00 95.88 92 LYS A N 1
ATOM 717 C CA . LYS A 1 92 ? -3.302 6.502 -7.704 1.00 95.88 92 LYS A CA 1
ATOM 718 C C . LYS A 1 92 ? -1.817 6.669 -8.005 1.00 95.88 92 LYS A C 1
ATOM 720 O O . LYS A 1 92 ? -1.422 7.352 -8.948 1.00 95.88 92 LYS A O 1
ATOM 725 N N . THR A 1 93 ? -0.951 6.075 -7.187 1.00 95.81 93 THR A N 1
ATOM 726 C CA . THR A 1 93 ? 0.493 6.282 -7.306 1.00 95.81 93 THR A CA 1
ATOM 727 C C . THR A 1 93 ? 1.060 5.646 -8.570 1.00 95.81 93 THR A C 1
ATOM 729 O O . THR A 1 93 ? 2.043 6.170 -9.089 1.00 95.81 93 THR A O 1
ATOM 732 N N . PHE A 1 94 ? 0.459 4.562 -9.075 1.00 97.81 94 PHE A N 1
ATOM 733 C CA . PHE A 1 94 ? 0.913 3.847 -10.272 1.00 97.81 94 PHE A CA 1
ATOM 734 C C . PHE A 1 94 ? 0.794 4.714 -11.538 1.00 97.81 94 PHE A C 1
ATOM 736 O O . PHE A 1 94 ? 1.769 4.852 -12.281 1.00 97.81 94 PHE A O 1
ATOM 743 N N . ILE A 1 95 ? -0.347 5.393 -11.718 1.00 98.06 95 ILE A N 1
ATOM 744 C CA . ILE A 1 95 ? -0.583 6.317 -12.835 1.00 98.06 95 ILE A CA 1
ATOM 745 C C . ILE A 1 95 ? 0.229 7.608 -12.685 1.00 98.06 95 ILE A C 1
ATOM 747 O O . ILE A 1 95 ? 0.858 8.057 -13.642 1.00 98.06 95 ILE A O 1
ATOM 751 N N . ILE A 1 96 ? 0.328 8.165 -11.469 1.00 97.75 96 ILE A N 1
ATOM 752 C CA . ILE A 1 96 ? 1.167 9.349 -11.207 1.00 97.75 96 ILE A CA 1
ATOM 753 C C . ILE A 1 96 ? 2.648 9.041 -11.475 1.00 97.75 96 ILE A C 1
ATOM 755 O O . ILE A 1 96 ? 3.375 9.886 -11.996 1.00 97.75 96 ILE A O 1
ATOM 759 N N . ALA A 1 97 ? 3.117 7.845 -11.113 1.00 98.06 97 ALA A N 1
ATOM 760 C CA . ALA A 1 97 ? 4.484 7.412 -11.377 1.00 98.06 97 ALA A CA 1
ATOM 761 C C . ALA A 1 97 ? 4.744 7.270 -12.881 1.00 98.06 97 ALA A C 1
ATOM 763 O O . ALA A 1 97 ? 5.732 7.815 -13.372 1.00 98.06 97 ALA A O 1
ATOM 764 N N . ALA A 1 98 ? 3.833 6.632 -13.617 1.00 98.25 98 ALA A N 1
ATOM 765 C CA . ALA A 1 98 ? 3.948 6.484 -15.064 1.00 98.25 98 ALA A CA 1
ATOM 766 C C . ALA A 1 98 ? 3.965 7.842 -15.786 1.00 98.25 98 ALA A C 1
ATOM 768 O O . ALA A 1 98 ? 4.823 8.070 -16.638 1.00 98.25 98 ALA A O 1
ATOM 769 N N . ALA A 1 99 ? 3.109 8.789 -15.382 1.00 98.19 99 ALA A N 1
ATOM 770 C CA . ALA A 1 99 ? 3.113 10.159 -15.908 1.00 98.19 99 ALA A CA 1
ATOM 771 C C . ALA A 1 99 ? 4.460 10.879 -15.687 1.00 98.19 99 ALA A C 1
ATOM 773 O O . ALA A 1 99 ? 4.874 11.714 -16.488 1.00 98.19 99 ALA A O 1
ATOM 774 N N . LYS A 1 100 ? 5.185 10.509 -14.624 1.00 98.19 100 LYS A N 1
ATOM 775 C CA . LYS A 1 100 ? 6.541 10.990 -14.316 1.00 98.19 100 LYS A CA 1
ATOM 776 C C . LYS A 1 100 ? 7.653 10.133 -14.934 1.00 98.19 100 LYS A C 1
ATOM 778 O O . LYS A 1 100 ? 8.816 10.320 -14.586 1.00 98.19 100 LYS A O 1
ATOM 783 N N . ARG A 1 101 ? 7.322 9.207 -15.843 1.00 98.00 101 ARG A N 1
ATOM 784 C CA . ARG A 1 101 ? 8.257 8.253 -16.473 1.00 98.00 101 ARG A CA 1
ATOM 785 C C . ARG A 1 101 ? 9.027 7.416 -15.445 1.00 98.00 101 ARG A C 1
ATOM 787 O O . ARG A 1 101 ? 10.202 7.100 -15.641 1.00 98.00 101 ARG A O 1
ATOM 794 N N . LEU A 1 102 ? 8.367 7.094 -14.333 1.00 98.38 102 LEU A N 1
ATOM 795 C CA . LEU A 1 102 ? 8.883 6.211 -13.297 1.00 98.38 102 LEU A CA 1
ATOM 796 C C . LEU A 1 102 ? 8.339 4.798 -13.504 1.00 98.38 102 LEU A C 1
ATOM 798 O O . LEU A 1 102 ? 7.137 4.604 -13.697 1.00 98.38 102 LEU A O 1
ATOM 802 N N . TYR A 1 103 ? 9.242 3.835 -13.397 1.00 98.38 103 TYR A N 1
ATOM 803 C CA . TYR A 1 103 ? 8.976 2.407 -13.450 1.00 98.38 103 TYR A CA 1
ATOM 804 C C . TYR A 1 103 ? 9.036 1.833 -12.039 1.00 98.38 103 TYR A C 1
ATOM 806 O O . TYR A 1 103 ? 10.010 2.069 -11.316 1.00 98.38 103 TYR A O 1
ATOM 814 N N . TYR A 1 104 ? 7.995 1.117 -11.625 1.00 98.50 104 TYR A N 1
ATOM 815 C CA . TYR A 1 104 ? 8.019 0.329 -10.397 1.00 98.50 104 TYR A CA 1
ATOM 816 C C . TYR A 1 104 ? 8.793 -0.953 -10.651 1.00 98.50 104 TYR A C 1
ATOM 818 O O . TYR A 1 104 ? 8.475 -1.694 -11.573 1.00 98.50 104 TYR A O 1
ATOM 826 N N . LEU A 1 105 ? 9.815 -1.210 -9.845 1.00 98.25 105 LEU A N 1
ATOM 827 C CA . LEU A 1 105 ? 10.568 -2.449 -9.940 1.00 98.25 105 LEU A CA 1
ATOM 828 C C . LEU A 1 105 ? 9.735 -3.595 -9.340 1.00 98.25 105 LEU A C 1
ATOM 830 O O . LEU A 1 105 ? 9.336 -3.468 -8.178 1.00 98.25 105 LEU A O 1
ATOM 834 N N . PRO A 1 106 ? 9.467 -4.680 -10.087 1.00 97.75 106 PRO A N 1
ATOM 835 C CA . PRO A 1 106 ? 8.786 -5.866 -9.558 1.00 97.75 106 PRO A CA 1
ATOM 836 C C . PRO A 1 106 ? 9.668 -6.618 -8.558 1.00 97.75 106 PRO A C 1
ATOM 838 O O . PRO A 1 106 ? 10.848 -6.291 -8.379 1.00 97.75 106 PRO A O 1
ATOM 841 N N . LEU A 1 107 ? 9.118 -7.660 -7.937 1.00 96.56 107 LEU A N 1
ATOM 842 C CA . LEU A 1 107 ? 9.870 -8.553 -7.056 1.00 96.56 107 LEU A CA 1
ATOM 843 C C . LEU A 1 107 ? 11.081 -9.185 -7.763 1.00 96.56 107 LEU A C 1
ATOM 845 O O . LEU A 1 107 ? 12.184 -9.196 -7.212 1.00 96.56 107 LEU A O 1
ATOM 849 N N . SER A 1 108 ? 10.896 -9.641 -9.004 1.00 96.44 108 SER A N 1
ATOM 850 C CA . SER A 1 108 ? 11.932 -10.281 -9.829 1.00 96.44 108 SER A CA 1
ATOM 851 C C . SER A 1 108 ? 13.152 -9.395 -10.091 1.00 96.44 108 SER A C 1
ATOM 853 O O . SER A 1 108 ? 14.251 -9.915 -10.271 1.00 96.44 108 SER A O 1
ATOM 855 N N . ALA A 1 109 ? 13.025 -8.065 -10.002 1.00 96.06 109 ALA A N 1
ATOM 856 C CA . ALA A 1 109 ? 14.153 -7.146 -10.174 1.00 96.06 109 ALA A CA 1
ATOM 857 C C . ALA A 1 109 ? 15.290 -7.376 -9.155 1.00 96.06 10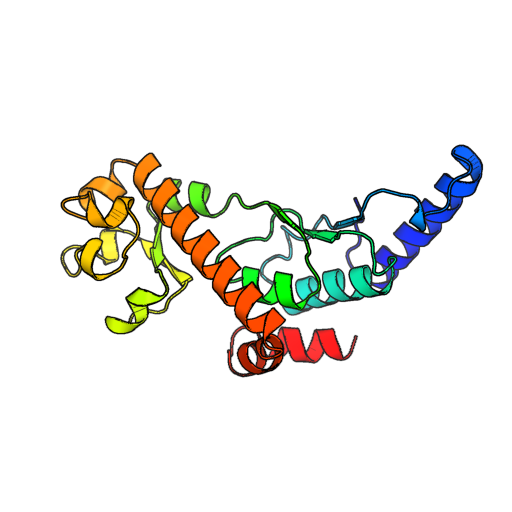9 ALA A C 1
ATOM 859 O O . ALA A 1 109 ? 16.435 -6.992 -9.406 1.00 96.06 109 ALA A O 1
ATOM 860 N N . GLN A 1 110 ? 15.006 -8.039 -8.028 1.00 95.50 110 GLN A N 1
ATOM 861 C CA . GLN A 1 110 ? 16.021 -8.447 -7.058 1.00 95.50 110 GLN A CA 1
ATOM 862 C C . GLN A 1 110 ? 17.082 -9.385 -7.658 1.00 95.50 110 GLN A C 1
ATOM 864 O O . GLN A 1 110 ? 18.239 -9.322 -7.244 1.00 95.50 110 GLN A O 1
ATOM 869 N N . GLN A 1 111 ? 16.728 -10.204 -8.654 1.00 95.06 111 GLN A N 1
ATOM 870 C CA . GLN A 1 111 ? 17.664 -11.099 -9.353 1.00 95.06 111 GLN A CA 1
ATOM 871 C C . GLN A 1 111 ? 18.768 -10.323 -10.087 1.00 95.06 111 GLN A C 1
ATOM 873 O O . GLN A 1 111 ? 19.868 -10.829 -10.271 1.00 95.06 111 GLN A O 1
ATOM 878 N N . GLN A 1 112 ? 18.492 -9.064 -10.432 1.00 94.62 112 GLN A N 1
ATOM 879 C CA . GLN A 1 112 ? 19.430 -8.139 -11.067 1.00 94.62 112 GLN A CA 1
ATOM 880 C C . GLN A 1 112 ? 20.112 -7.199 -10.055 1.00 94.62 112 GLN A C 1
ATOM 882 O O . GLN A 1 112 ? 20.678 -6.171 -10.425 1.00 94.62 112 GLN A O 1
ATOM 887 N N . GLY A 1 113 ? 20.018 -7.496 -8.752 1.00 94.38 113 GLY A N 1
ATOM 888 C CA . GLY A 1 113 ? 20.581 -6.667 -7.682 1.00 94.38 113 GLY A CA 1
ATOM 889 C C . GLY A 1 113 ? 19.860 -5.330 -7.472 1.00 94.38 113 GLY A C 1
ATOM 890 O O . GLY A 1 113 ? 20.367 -4.457 -6.765 1.00 94.38 113 GLY A O 1
ATOM 891 N N . LEU A 1 114 ? 18.681 -5.142 -8.070 1.00 95.81 114 LEU A N 1
ATOM 892 C CA . LEU A 1 114 ? 17.872 -3.941 -7.888 1.00 95.81 114 LEU A CA 1
ATOM 893 C C . LEU A 1 114 ? 16.950 -4.092 -6.676 1.00 95.81 114 LEU A C 1
ATOM 895 O O . LEU A 1 114 ? 16.534 -5.186 -6.307 1.00 95.81 114 LEU A O 1
ATOM 899 N N . ARG A 1 115 ? 16.587 -2.970 -6.048 1.00 95.12 115 ARG A N 1
ATOM 900 C CA . ARG A 1 115 ? 15.687 -2.988 -4.890 1.00 95.12 115 ARG A CA 1
ATOM 901 C C . ARG A 1 115 ? 14.227 -3.160 -5.350 1.00 95.12 115 ARG A C 1
ATOM 903 O O . ARG A 1 115 ? 13.682 -2.195 -5.903 1.00 95.12 115 ARG A O 1
ATOM 910 N N . PRO A 1 116 ? 13.565 -4.301 -5.084 1.00 95.25 116 PRO A N 1
ATOM 911 C CA . PRO A 1 116 ? 12.184 -4.525 -5.507 1.00 95.25 116 PRO A CA 1
ATOM 912 C C . PRO A 1 116 ? 11.223 -3.537 -4.838 1.00 95.25 116 PRO A C 1
ATOM 914 O O . PRO A 1 116 ? 11.502 -2.995 -3.760 1.00 95.25 116 PRO A O 1
ATOM 917 N N . PHE A 1 117 ? 10.099 -3.273 -5.503 1.00 96.31 117 PHE A N 1
ATOM 918 C CA . PHE A 1 117 ? 9.043 -2.332 -5.102 1.00 96.31 117 PHE A CA 1
ATOM 919 C C . PHE A 1 117 ? 9.508 -0.886 -4.878 1.00 96.31 117 PHE A C 1
ATOM 921 O O . PHE A 1 117 ? 8.774 -0.051 -4.341 1.00 96.31 117 PHE A O 1
ATOM 928 N N . SER A 1 118 ? 10.731 -0.559 -5.294 1.00 95.88 118 SER A N 1
ATOM 929 C CA . SER A 1 118 ? 11.167 0.821 -5.449 1.00 95.88 118 SER A CA 1
ATOM 930 C C . SER A 1 118 ? 10.774 1.342 -6.833 1.00 95.88 118 SER A C 1
ATOM 932 O O . SER A 1 118 ? 10.252 0.608 -7.672 1.00 95.88 118 SER A O 1
ATOM 934 N N . ARG A 1 119 ? 10.967 2.640 -7.068 1.00 96.19 119 ARG A N 1
ATOM 935 C CA . ARG A 1 119 ? 10.648 3.277 -8.347 1.00 96.19 119 ARG A CA 1
ATOM 936 C C . ARG A 1 119 ? 11.868 4.001 -8.879 1.00 96.19 119 ARG A C 1
ATOM 938 O O . ARG A 1 119 ? 12.486 4.760 -8.133 1.00 96.19 119 ARG A O 1
ATOM 945 N N . LEU A 1 120 ? 12.175 3.800 -10.153 1.00 97.44 120 LEU A N 1
ATOM 946 C CA . LEU A 1 120 ? 13.304 4.432 -10.829 1.00 97.44 120 LEU A CA 1
ATOM 947 C C . LEU A 1 120 ? 12.830 5.155 -12.092 1.00 97.44 120 LEU A C 1
ATOM 949 O O . LEU A 1 120 ? 11.864 4.716 -12.720 1.00 97.44 120 LEU A O 1
ATOM 953 N N . PRO A 1 121 ? 13.483 6.258 -12.493 1.00 98.06 121 PRO A N 1
ATOM 954 C CA . PRO A 1 121 ? 13.306 6.805 -13.830 1.00 98.06 121 PRO A CA 1
ATOM 955 C C . PRO A 1 121 ? 13.600 5.738 -14.884 1.00 98.06 121 PRO A C 1
ATOM 957 O O . PRO A 1 121 ? 14.652 5.107 -14.838 1.00 98.06 121 PRO A O 1
ATOM 960 N N . ILE A 1 122 ? 12.713 5.581 -15.870 1.00 97.38 122 ILE A N 1
ATOM 961 C CA . ILE A 1 122 ? 12.901 4.612 -16.966 1.00 97.38 122 ILE A CA 1
ATOM 962 C C . ILE A 1 122 ? 14.243 4.834 -17.689 1.00 97.38 122 ILE A C 1
ATOM 964 O O . ILE A 1 122 ? 14.898 3.880 -18.093 1.00 97.38 122 ILE A O 1
ATOM 968 N N 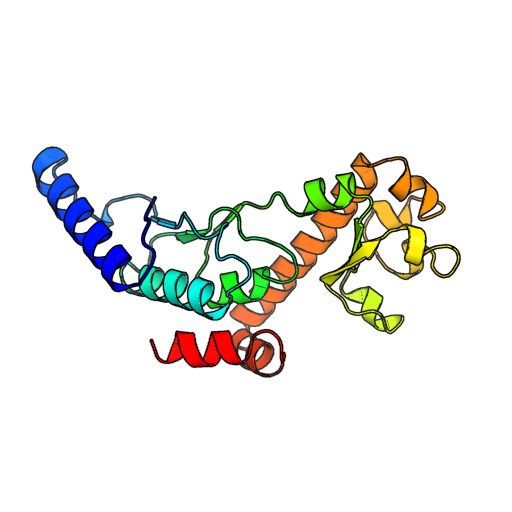. ALA A 1 123 ? 14.695 6.090 -17.784 1.00 96.25 123 ALA A N 1
ATOM 969 C CA . ALA A 1 123 ? 15.991 6.432 -18.376 1.00 96.25 123 ALA A CA 1
ATOM 970 C C . ALA A 1 123 ? 17.193 5.783 -17.672 1.00 96.25 123 ALA A C 1
ATOM 972 O O . ALA A 1 123 ? 18.211 5.590 -18.316 1.00 96.25 123 ALA A O 1
ATOM 973 N N . TYR A 1 124 ? 17.096 5.446 -16.383 1.00 96.00 124 TYR A N 1
ATOM 974 C CA . TYR A 1 124 ? 18.196 4.807 -15.650 1.00 96.00 124 TYR A CA 1
ATOM 975 C C . TYR A 1 124 ? 18.266 3.296 -15.883 1.00 96.00 124 TYR A C 1
ATOM 977 O O . TYR A 1 124 ? 19.257 2.666 -15.525 1.00 96.00 124 TYR A O 1
ATOM 985 N N . LEU A 1 125 ? 17.216 2.708 -16.460 1.00 95.12 125 LEU A N 1
ATOM 986 C CA . LEU A 1 125 ? 17.178 1.288 -16.798 1.00 95.12 125 LEU A CA 1
ATOM 987 C C . LEU A 1 125 ? 17.755 1.032 -18.197 1.00 95.12 125 LEU A C 1
ATOM 989 O O . LEU A 1 125 ? 18.200 -0.074 -18.481 1.00 95.12 125 LEU A O 1
ATOM 993 N N . GLN A 1 126 ? 17.805 2.055 -19.055 1.00 87.50 126 GLN A N 1
ATOM 994 C CA . GLN A 1 126 ? 18.364 1.963 -20.402 1.00 87.50 126 GLN A CA 1
ATOM 995 C C . GLN A 1 126 ? 19.837 2.386 -20.454 1.00 87.50 126 GLN A C 1
ATOM 997 O O . GLN A 1 126 ? 20.222 3.312 -19.742 1.00 87.50 126 GLN A O 1
ATOM 1002 N N . PRO A 1 127 ? 20.655 1.766 -21.324 1.00 87.31 127 PRO A N 1
ATOM 1003 C CA . PRO A 1 127 ? 20.378 0.568 -22.133 1.00 87.31 127 PRO A CA 1
ATOM 1004 C C . PRO A 1 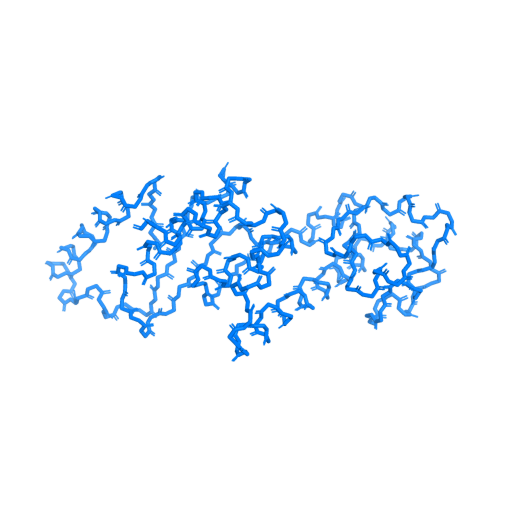127 ? 20.614 -0.744 -21.360 1.00 87.31 127 PRO A C 1
ATOM 1006 O O . PRO A 1 127 ? 20.595 -1.815 -21.948 1.00 87.31 127 PRO A O 1
ATOM 1009 N N . ARG A 1 128 ? 20.888 -0.656 -20.053 1.00 93.12 128 ARG A N 1
ATOM 1010 C CA . ARG A 1 128 ? 21.431 -1.752 -19.243 1.00 93.12 128 ARG A CA 1
ATOM 1011 C C . ARG A 1 128 ? 20.497 -2.954 -19.081 1.00 93.12 128 ARG A C 1
ATOM 1013 O O . ARG A 1 128 ? 20.996 -4.056 -18.896 1.00 93.12 128 ARG A O 1
ATOM 1020 N N . TYR A 1 129 ? 19.186 -2.741 -19.102 1.00 95.62 129 TYR A N 1
ATOM 1021 C CA . TYR A 1 129 ? 18.191 -3.788 -18.888 1.00 95.62 129 TYR A CA 1
ATOM 1022 C C . TYR A 1 129 ? 17.136 -3.776 -19.989 1.00 95.62 129 TYR A C 1
ATOM 1024 O O . TYR A 1 129 ? 16.721 -2.704 -20.445 1.00 95.62 129 TYR A O 1
ATOM 1032 N N . HIS A 1 130 ? 16.628 -4.955 -20.339 1.00 96.50 130 HIS A N 1
ATOM 1033 C CA . HIS A 1 130 ? 15.376 -5.093 -21.068 1.00 96.50 130 HIS A CA 1
ATOM 1034 C C . HIS A 1 130 ? 14.196 -5.228 -20.077 1.00 96.50 130 HIS A C 1
ATOM 1036 O O . HIS A 1 130 ? 14.366 -5.804 -19.000 1.00 96.50 130 HIS A O 1
ATOM 1042 N N . PRO A 1 131 ? 12.982 -4.713 -20.376 1.00 97.38 131 PRO A N 1
ATOM 1043 C CA . PRO A 1 131 ? 11.822 -4.880 -19.495 1.00 97.38 131 PRO A CA 1
ATOM 1044 C C . PRO A 1 131 ? 11.506 -6.344 -19.166 1.00 97.38 131 PRO A C 1
ATOM 1046 O O . PRO A 1 131 ? 11.191 -6.639 -18.012 1.00 97.38 131 PRO A O 1
ATOM 1049 N N . ALA A 1 132 ? 11.637 -7.245 -20.146 1.00 97.00 132 ALA A N 1
ATOM 1050 C CA . ALA A 1 132 ? 11.412 -8.680 -19.960 1.00 97.00 132 ALA A CA 1
ATOM 1051 C C . ALA A 1 132 ? 12.420 -9.339 -18.999 1.00 97.00 132 ALA A C 1
ATOM 1053 O O . ALA A 1 132 ? 12.051 -10.292 -18.318 1.00 97.00 132 ALA A O 1
ATOM 1054 N N . ASP A 1 133 ? 13.637 -8.794 -18.870 1.00 95.00 133 ASP A N 1
ATOM 1055 C CA . ASP A 1 133 ? 14.642 -9.290 -17.913 1.00 95.00 133 ASP A CA 1
ATOM 1056 C C . ASP A 1 133 ? 14.279 -8.929 -16.469 1.00 95.00 133 ASP A C 1
ATOM 1058 O O . ASP A 1 133 ? 14.761 -9.545 -15.517 1.00 95.00 133 ASP A O 1
ATOM 1062 N N . LEU A 1 134 ? 13.473 -7.874 -16.292 1.00 96.94 134 LEU A N 1
ATOM 1063 C CA . LEU A 1 134 ? 13.092 -7.373 -14.978 1.00 96.94 134 LEU A CA 1
ATOM 1064 C C . LEU A 1 134 ? 11.716 -7.853 -14.541 1.00 96.94 134 LEU A C 1
ATOM 1066 O O . LEU A 1 134 ? 11.526 -7.990 -13.338 1.00 96.94 134 LEU A O 1
ATOM 1070 N N . CYS A 1 135 ? 10.759 -8.066 -15.451 1.00 97.38 135 CYS A N 1
ATOM 1071 C CA . CYS A 1 135 ? 9.350 -8.279 -15.112 1.00 97.38 135 CYS A CA 1
ATOM 1072 C C . CYS A 1 135 ? 8.642 -9.271 -16.041 1.00 97.38 135 CYS A C 1
ATOM 1074 O O . CYS A 1 135 ? 8.699 -9.140 -17.261 1.00 97.38 135 CYS A O 1
ATOM 1076 N N . SER A 1 136 ? 7.862 -10.179 -15.454 1.00 96.38 136 SER A N 1
ATOM 1077 C CA . SER A 1 136 ? 7.034 -11.170 -16.152 1.00 96.38 136 SER A CA 1
ATOM 1078 C C . SER A 1 136 ? 5.614 -10.695 -16.498 1.00 96.38 136 SER A C 1
ATOM 1080 O O . SER A 1 136 ? 4.812 -11.490 -16.983 1.00 96.38 136 SER A O 1
ATOM 1082 N N . CYS A 1 137 ? 5.256 -9.425 -16.256 1.00 98.00 137 CYS A N 1
ATOM 1083 C CA . CYS A 1 137 ? 3.910 -8.947 -16.584 1.00 98.00 137 CYS A CA 1
ATOM 1084 C C . CYS A 1 137 ? 3.676 -8.910 -18.110 1.00 98.00 137 CYS A C 1
ATOM 1086 O O . CYS A 1 137 ? 4.628 -8.662 -18.858 1.00 98.00 137 CYS A O 1
ATOM 1088 N N . PRO A 1 138 ? 2.419 -9.047 -18.583 1.00 98.06 138 PRO A N 1
ATOM 1089 C CA . PRO A 1 138 ? 2.108 -9.066 -20.017 1.00 98.06 138 PRO A CA 1
ATOM 1090 C C . PRO A 1 138 ? 2.652 -7.854 -20.779 1.00 98.06 138 PRO A C 1
ATOM 1092 O O . PRO A 1 138 ? 3.057 -7.967 -21.926 1.00 98.06 138 PRO A O 1
ATOM 1095 N N . ILE A 1 139 ? 2.727 -6.694 -20.120 1.00 98.31 139 ILE A N 1
ATOM 1096 C CA . ILE A 1 139 ? 3.233 -5.463 -20.729 1.00 98.31 139 ILE A CA 1
ATOM 1097 C C . ILE A 1 139 ? 4.741 -5.528 -20.977 1.00 98.31 139 ILE A C 1
ATOM 1099 O O . ILE A 1 139 ? 5.205 -5.118 -22.031 1.00 98.31 139 ILE A O 1
ATOM 1103 N N . CYS A 1 140 ? 5.523 -5.993 -20.000 1.00 98.12 140 CYS A N 1
ATOM 1104 C CA . CYS A 1 140 ? 6.980 -6.041 -20.123 1.00 98.12 140 CYS A CA 1
ATOM 1105 C C . CYS A 1 140 ? 7.459 -7.145 -21.064 1.00 98.12 140 CYS A C 1
ATOM 1107 O O . CYS A 1 140 ? 8.540 -7.007 -21.627 1.00 98.12 140 CYS A O 1
ATOM 1109 N N . GLN A 1 141 ? 6.659 -8.197 -21.230 1.00 97.94 141 GLN A N 1
ATOM 1110 C CA . GLN A 1 141 ? 6.935 -9.287 -22.161 1.00 97.94 141 GLN A CA 1
ATOM 1111 C C . GLN A 1 141 ? 6.615 -8.916 -23.621 1.00 97.94 141 GLN A C 1
ATOM 1113 O O . GLN A 1 141 ? 7.235 -9.460 -24.525 1.00 97.94 141 GLN A O 1
ATOM 1118 N N . ASP A 1 142 ? 5.699 -7.970 -23.853 1.00 97.81 142 ASP A N 1
ATOM 1119 C CA . ASP A 1 142 ? 5.229 -7.579 -25.195 1.00 97.81 142 ASP A CA 1
ATOM 1120 C C . ASP A 1 142 ? 5.963 -6.357 -25.792 1.00 97.81 142 ASP A C 1
ATOM 1122 O O . ASP A 1 142 ? 5.755 -5.986 -26.944 1.00 97.81 142 ASP A O 1
ATOM 1126 N N . VAL A 1 143 ? 6.828 -5.685 -25.025 1.00 97.12 143 VAL A N 1
ATOM 1127 C CA . VAL A 1 143 ? 7.554 -4.493 -25.502 1.00 97.12 143 VAL A CA 1
ATOM 1128 C C . VAL A 1 14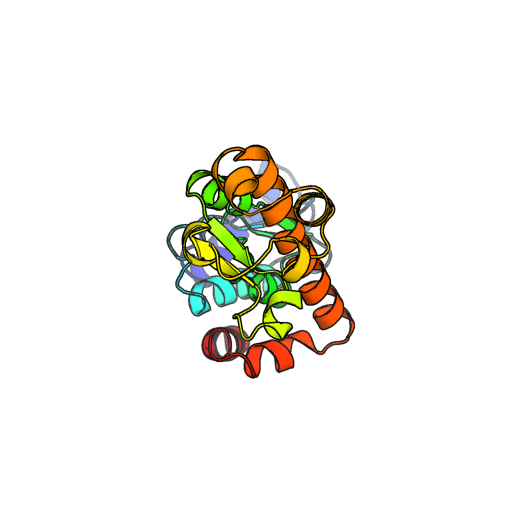3 ? 9.012 -4.798 -25.839 1.00 97.12 143 VAL A C 1
ATOM 1130 O O . VAL A 1 143 ? 9.729 -5.392 -25.043 1.00 97.12 143 VAL A O 1
ATOM 1133 N N . GLU A 1 144 ? 9.488 -4.251 -26.959 1.00 96.19 144 GLU A N 1
ATOM 1134 C CA . GLU A 1 144 ? 10.889 -4.345 -27.425 1.00 96.19 144 GLU A CA 1
ATOM 1135 C C . GLU A 1 144 ? 11.898 -3.580 -26.549 1.00 96.19 144 GLU A C 1
ATOM 1137 O O . GLU A 1 144 ? 13.108 -3.602 -26.777 1.00 96.19 144 GLU A O 1
ATOM 1142 N N . GLY A 1 145 ? 11.419 -2.799 -25.580 1.00 97.12 145 GLY A N 1
ATOM 1143 C CA . GLY A 1 145 ? 12.301 -2.096 -24.667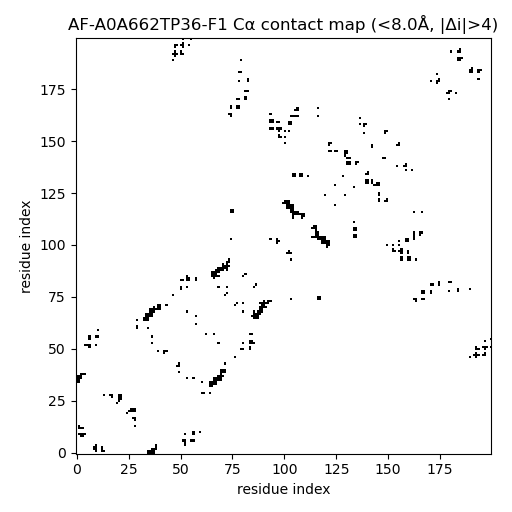 1.00 97.12 145 GLY A CA 1
ATOM 1144 C C . GLY A 1 145 ? 11.643 -0.979 -23.873 1.00 97.12 145 GLY A C 1
ATOM 1145 O O . GLY A 1 145 ? 10.526 -0.523 -24.124 1.00 97.12 145 GLY A O 1
ATOM 1146 N N . PHE A 1 146 ? 12.403 -0.458 -22.914 1.00 97.50 146 PHE A N 1
ATOM 1147 C CA . PHE A 1 146 ? 11.981 0.643 -22.046 1.00 97.50 146 PHE A CA 1
ATOM 1148 C C . PHE A 1 146 ? 11.631 1.941 -22.793 1.00 97.50 146 PHE A C 1
ATOM 1150 O O . PHE A 1 146 ? 10.882 2.760 -22.261 1.00 97.50 146 PHE A O 1
ATOM 1157 N N . HIS A 1 147 ? 12.118 2.139 -24.022 1.00 96.25 147 HIS A N 1
ATOM 1158 C CA . HIS A 1 147 ? 11.808 3.319 -24.833 1.00 96.25 147 HIS A CA 1
ATOM 1159 C C . HIS A 1 147 ? 10.311 3.372 -25.195 1.00 96.25 147 HIS A C 1
ATOM 1161 O O . HIS A 1 147 ? 9.714 4.454 -25.194 1.00 96.25 147 HIS A O 1
ATOM 1167 N N . ILE A 1 148 ? 9.675 2.210 -25.391 1.00 97.31 148 ILE A N 1
ATOM 1168 C CA . ILE A 1 148 ? 8.226 2.089 -25.585 1.00 97.31 148 ILE A CA 1
ATOM 1169 C C . ILE A 1 148 ? 7.486 2.463 -24.301 1.00 97.31 148 ILE A C 1
ATOM 1171 O O . ILE A 1 148 ? 6.591 3.301 -24.337 1.00 97.31 148 ILE A O 1
ATOM 1175 N N . LEU A 1 149 ? 7.890 1.932 -23.143 1.00 97.00 149 LEU A N 1
ATOM 1176 C CA . LEU A 1 149 ? 7.264 2.276 -21.855 1.00 97.00 149 LEU A CA 1
ATOM 1177 C C . LEU A 1 149 ? 7.431 3.763 -21.503 1.00 97.00 149 LEU A C 1
ATOM 1179 O O . LEU A 1 149 ? 6.545 4.374 -20.906 1.00 97.00 149 LEU A O 1
ATOM 1183 N N . ARG A 1 150 ? 8.554 4.373 -21.898 1.00 96.06 150 ARG A N 1
ATOM 1184 C CA . ARG A 1 150 ? 8.838 5.798 -21.688 1.00 96.06 150 ARG A CA 1
ATOM 1185 C C . ARG A 1 150 ? 7.931 6.716 -22.516 1.00 96.06 150 ARG A C 1
ATOM 1187 O O . ARG A 1 150 ? 7.630 7.822 -22.061 1.00 96.06 150 ARG A O 1
ATOM 1194 N N . THR A 1 151 ? 7.550 6.295 -23.721 1.00 96.38 151 THR A N 1
ATOM 1195 C CA . THR A 1 151 ? 6.740 7.083 -24.669 1.00 96.38 151 THR A CA 1
ATOM 1196 C C . THR A 1 151 ? 5.248 6.766 -24.551 1.00 96.38 151 THR A C 1
ATOM 1198 O O . THR A 1 151 ? 4.418 7.673 -24.554 1.00 96.38 151 THR A O 1
ATOM 1201 N N . ARG A 1 152 ? 4.891 5.495 -24.348 1.00 97.62 152 ARG A N 1
ATOM 1202 C CA . ARG A 1 152 ? 3.520 5.009 -24.163 1.00 97.62 152 ARG A CA 1
ATOM 1203 C C . ARG A 1 152 ? 3.171 4.922 -22.676 1.00 97.62 152 ARG A C 1
ATOM 1205 O O . ARG A 1 152 ? 3.143 3.847 -22.082 1.00 97.62 152 ARG A O 1
ATOM 1212 N N . ILE A 1 153 ? 2.831 6.067 -22.079 1.00 96.88 153 ILE A N 1
ATOM 1213 C CA . ILE A 1 153 ? 2.514 6.201 -20.639 1.00 96.88 153 ILE A CA 1
ATOM 1214 C C . ILE A 1 153 ? 1.430 5.212 -20.170 1.00 96.88 153 ILE A C 1
ATOM 1216 O O . ILE A 1 153 ? 1.492 4.726 -19.040 1.00 96.88 153 ILE A O 1
ATOM 1220 N N . LYS A 1 154 ? 0.455 4.874 -21.026 1.00 98.44 154 LYS A N 1
ATOM 1221 C CA . LYS A 1 154 ? -0.584 3.877 -20.712 1.00 98.44 154 LYS A CA 1
ATOM 1222 C C . LYS A 1 154 ? 0.014 2.498 -20.398 1.00 98.44 154 LYS A C 1
ATOM 1224 O O . LYS A 1 154 ? -0.394 1.881 -19.423 1.00 98.44 154 LYS A O 1
ATOM 1229 N N . LEU A 1 155 ? 1.030 2.060 -21.144 1.00 98.56 155 LEU A N 1
ATOM 1230 C CA . LEU A 1 155 ? 1.707 0.781 -20.900 1.00 98.56 155 LEU A CA 1
ATOM 1231 C C . LEU A 1 155 ? 2.499 0.816 -19.588 1.00 98.56 155 LEU A C 1
ATOM 1233 O O . LEU A 1 155 ? 2.343 -0.067 -18.751 1.00 98.56 155 LEU A O 1
ATOM 1237 N N . ALA A 1 156 ? 3.261 1.885 -19.338 1.00 98.44 156 ALA A N 1
ATOM 1238 C CA . ALA A 1 156 ? 3.943 2.057 -18.052 1.00 98.44 156 ALA A CA 1
ATOM 1239 C C . ALA A 1 156 ? 2.962 2.110 -16.864 1.00 98.44 156 ALA A C 1
ATOM 1241 O O . ALA A 1 156 ? 3.279 1.635 -15.775 1.00 98.44 156 ALA A O 1
ATOM 1242 N N . THR A 1 157 ? 1.763 2.664 -17.068 1.00 98.75 157 THR A N 1
ATOM 1243 C CA . THR A 1 157 ? 0.692 2.687 -16.061 1.00 98.75 157 THR A CA 1
ATOM 1244 C C . THR A 1 157 ? 0.215 1.275 -15.739 1.00 98.75 157 THR A C 1
ATOM 1246 O O . THR A 1 157 ? 0.142 0.930 -14.561 1.00 98.75 157 THR A O 1
ATOM 1249 N N . LEU A 1 158 ? -0.061 0.459 -16.761 1.00 98.69 158 LEU A N 1
ATOM 1250 C CA . LEU A 1 158 ? -0.480 -0.935 -16.590 1.00 98.69 158 LEU A CA 1
ATOM 1251 C C . LEU A 1 158 ? 0.607 -1.767 -15.905 1.00 98.69 158 LEU A C 1
ATOM 1253 O O . LEU A 1 158 ? 0.317 -2.452 -14.931 1.00 98.69 158 LEU A O 1
ATOM 1257 N N . HIS A 1 159 ? 1.868 -1.635 -16.325 1.00 98.62 159 HIS A N 1
ATOM 1258 C CA . HIS A 1 159 ? 3.002 -2.256 -15.631 1.00 98.62 159 HIS A CA 1
ATOM 1259 C C . HIS A 1 159 ? 3.055 -1.863 -14.144 1.00 98.62 159 HIS A C 1
ATOM 1261 O O . HIS A 1 159 ? 3.106 -2.719 -13.263 1.00 98.62 159 HIS A O 1
ATOM 1267 N N . ASN A 1 160 ? 3.001 -0.562 -13.838 1.00 98.75 160 ASN A N 1
ATOM 1268 C CA . ASN A 1 160 ? 3.056 -0.093 -12.452 1.00 98.75 160 ASN A CA 1
ATOM 1269 C C . ASN A 1 160 ? 1.867 -0.607 -11.619 1.00 98.75 160 ASN A C 1
ATOM 1271 O O . ASN A 1 160 ? 2.010 -0.781 -10.408 1.00 98.75 160 ASN A O 1
ATOM 1275 N N . LEU A 1 161 ? 0.706 -0.829 -12.244 1.00 98.50 161 LEU A N 1
ATOM 1276 C CA . LEU A 1 161 ? -0.451 -1.448 -11.603 1.00 98.50 161 LEU A CA 1
ATOM 1277 C C . LEU A 1 161 ? -0.198 -2.933 -11.307 1.00 98.50 161 LEU A C 1
ATOM 1279 O O . LEU A 1 161 ? -0.436 -3.351 -10.177 1.00 98.50 161 LEU A O 1
ATOM 1283 N N . TYR A 1 162 ? 0.364 -3.692 -12.257 1.00 98.50 162 TYR A N 1
ATOM 1284 C CA . TYR A 1 162 ? 0.763 -5.089 -12.039 1.00 98.50 162 TYR A CA 1
ATOM 1285 C C . TYR A 1 162 ? 1.726 -5.235 -10.857 1.00 98.50 162 TYR A C 1
ATOM 1287 O O . TYR A 1 162 ? 1.509 -6.069 -9.985 1.00 98.50 162 TYR A O 1
ATOM 1295 N N . VAL A 1 163 ? 2.747 -4.379 -10.763 1.00 98.56 163 VAL A N 1
ATOM 1296 C CA . VAL A 1 163 ? 3.695 -4.414 -9.633 1.00 98.56 163 VAL A CA 1
ATOM 1297 C C . VAL A 1 163 ? 3.027 -4.042 -8.307 1.00 98.56 163 VAL A C 1
ATOM 1299 O O . VAL A 1 163 ? 3.377 -4.570 -7.251 1.00 98.56 163 VAL A O 1
ATOM 1302 N N . LEU A 1 164 ? 2.056 -3.124 -8.326 1.00 98.25 164 LEU A N 1
ATOM 1303 C CA . LEU A 1 164 ? 1.294 -2.790 -7.125 1.00 98.25 164 LEU A CA 1
ATOM 1304 C C . LEU A 1 164 ? 0.418 -3.969 -6.667 1.00 98.25 164 LEU A C 1
ATOM 1306 O O . LEU A 1 164 ? 0.328 -4.212 -5.465 1.00 98.25 164 LEU A O 1
ATOM 1310 N N . GLN A 1 165 ? -0.177 -4.707 -7.606 1.00 97.94 165 GLN A N 1
ATOM 1311 C CA . GLN A 1 165 ? -0.941 -5.924 -7.331 1.00 97.94 165 GLN A CA 1
ATOM 1312 C C . GLN A 1 165 ? -0.047 -7.053 -6.801 1.00 97.94 165 GLN A C 1
ATOM 1314 O O . GLN A 1 165 ? -0.381 -7.647 -5.782 1.00 97.94 165 GLN A O 1
ATOM 1319 N N . GLU A 1 166 ? 1.115 -7.293 -7.416 1.00 98.12 166 GLU A N 1
ATOM 1320 C CA . GLU A 1 166 ? 2.124 -8.250 -6.926 1.00 98.12 166 GLU A CA 1
ATOM 1321 C C . GLU A 1 166 ? 2.502 -7.945 -5.468 1.00 98.12 166 GLU A C 1
ATOM 1323 O O . GLU A 1 166 ? 2.564 -8.828 -4.612 1.00 98.12 166 GLU A O 1
ATOM 1328 N N . ARG A 1 167 ? 2.693 -6.659 -5.150 1.00 97.88 167 ARG A N 1
ATOM 1329 C CA . ARG A 1 167 ? 3.000 -6.220 -3.789 1.00 97.88 167 ARG A CA 1
ATOM 1330 C C . ARG A 1 167 ? 1.852 -6.449 -2.808 1.00 97.88 167 ARG A C 1
ATOM 1332 O O . ARG A 1 167 ? 2.114 -6.765 -1.644 1.00 97.88 167 ARG A O 1
ATOM 1339 N N . LEU A 1 168 ? 0.609 -6.250 -3.248 1.00 97.94 168 LEU A N 1
ATOM 1340 C CA . LEU A 1 168 ? -0.579 -6.544 -2.450 1.00 97.94 168 LEU A CA 1
ATOM 1341 C C . LEU A 1 168 ? -0.654 -8.028 -2.127 1.00 97.94 168 LEU A C 1
ATOM 1343 O O . LEU A 1 168 ? -0.708 -8.379 -0.952 1.00 97.94 168 LEU A O 1
ATOM 1347 N N . GLN A 1 169 ? -0.564 -8.868 -3.154 1.00 97.88 169 GLN A N 1
ATOM 1348 C CA . GLN A 1 169 ? -0.618 -10.315 -3.023 1.00 97.88 169 GLN A CA 1
ATOM 1349 C C . GLN A 1 169 ? 0.458 -10.827 -2.059 1.00 97.88 169 GLN A C 1
ATOM 1351 O O . GLN A 1 169 ? 0.130 -11.484 -1.079 1.00 97.88 169 GLN A O 1
ATOM 1356 N N . GLN A 1 170 ? 1.717 -10.408 -2.235 1.00 97.69 170 GLN A N 1
ATOM 1357 C CA . GLN A 1 170 ? 2.794 -10.763 -1.306 1.00 97.69 170 GLN A CA 1
ATOM 1358 C C . GLN A 1 170 ? 2.476 -10.365 0.147 1.00 97.69 170 GLN A C 1
ATOM 1360 O O . GLN A 1 170 ? 2.814 -11.088 1.081 1.00 97.69 170 GLN A O 1
ATOM 1365 N N . SER A 1 171 ? 1.872 -9.191 0.356 1.00 98.06 171 SER A N 1
ATOM 1366 C CA . SER A 1 171 ? 1.559 -8.698 1.703 1.00 98.06 171 SER A CA 1
ATOM 1367 C C . SER A 1 171 ? 0.438 -9.506 2.355 1.00 98.06 171 SER A C 1
ATOM 1369 O O . SER A 1 171 ? 0.531 -9.801 3.544 1.00 98.06 171 SER A O 1
ATOM 1371 N N . VAL A 1 172 ? -0.587 -9.872 1.581 1.00 97.94 172 VAL A N 1
ATOM 1372 C CA . VAL A 1 172 ? -1.706 -10.713 2.028 1.00 97.94 172 VAL A CA 1
ATOM 1373 C C . VAL A 1 172 ? -1.218 -12.125 2.342 1.00 97.94 172 VAL A C 1
ATOM 1375 O O . VAL A 1 172 ? -1.423 -12.590 3.455 1.00 97.94 172 VAL A O 1
ATOM 1378 N N . GLU A 1 173 ? -0.454 -12.755 1.450 1.00 98.25 173 GLU A N 1
ATOM 1379 C CA . GLU A 1 173 ? 0.101 -14.098 1.671 1.00 98.25 173 GLU A CA 1
ATOM 1380 C C . GLU A 1 173 ? 1.008 -14.165 2.912 1.00 98.25 173 GLU A C 1
ATOM 1382 O O . GLU A 1 173 ? 1.065 -15.178 3.609 1.00 98.25 173 GLU A O 1
ATOM 1387 N N . LEU A 1 174 ? 1.770 -13.103 3.197 1.00 98.25 174 LEU A N 1
ATOM 1388 C CA . LEU A 1 174 ? 2.555 -13.003 4.433 1.00 98.25 174 LEU A CA 1
ATOM 1389 C C . LEU A 1 174 ? 1.659 -12.837 5.668 1.00 98.25 174 LEU A C 1
ATOM 1391 O O . LEU A 1 174 ? 2.012 -13.325 6.741 1.00 98.25 174 LEU A O 1
ATOM 1395 N N . ALA A 1 175 ? 0.540 -12.118 5.548 1.00 97.69 175 ALA A N 1
ATOM 1396 C CA . ALA A 1 175 ? -0.408 -11.930 6.644 1.00 97.69 175 ALA A CA 1
ATOM 1397 C C . ALA A 1 175 ? -1.133 -13.239 6.977 1.00 97.69 175 ALA A C 1
ATOM 1399 O O . ALA A 1 175 ? -1.176 -13.619 8.143 1.00 97.69 175 ALA A O 1
ATOM 1400 N N . GLU A 1 176 ? -1.617 -13.952 5.960 1.00 97.38 176 GLU A N 1
ATOM 1401 C CA . GLU A 1 176 ? -2.315 -15.238 6.090 1.00 97.38 176 GLU A CA 1
ATOM 1402 C C . GLU A 1 176 ? -1.430 -16.319 6.721 1.00 97.38 176 GLU A C 1
ATOM 1404 O O . GLU A 1 176 ? -1.901 -17.120 7.524 1.00 97.38 176 GLU A O 1
ATOM 1409 N N . ARG A 1 177 ? -0.123 -16.299 6.433 1.00 98.12 177 ARG A N 1
ATOM 1410 C CA . ARG A 1 177 ? 0.865 -17.186 7.072 1.00 98.12 177 ARG A CA 1
ATOM 1411 C C . ARG A 1 177 ? 1.288 -16.753 8.480 1.00 98.12 177 ARG A C 1
ATOM 1413 O O . ARG A 1 177 ? 2.074 -17.444 9.118 1.00 98.12 177 ARG A O 1
ATOM 1420 N N . GLY A 1 178 ? 0.828 -15.599 8.968 1.00 97.69 178 GLY A N 1
ATOM 1421 C CA . GLY A 1 178 ? 1.256 -15.037 10.255 1.00 97.69 178 GLY A CA 1
ATOM 1422 C C . GLY A 1 178 ? 2.688 -14.476 10.263 1.00 97.69 178 GLY A C 1
ATOM 1423 O O . GLY A 1 178 ? 3.208 -14.110 11.315 1.00 97.69 178 GLY A O 1
ATOM 1424 N N . GLU A 1 179 ? 3.330 -14.352 9.100 1.00 98.25 179 GLU A N 1
ATOM 1425 C CA . GLU A 1 179 ? 4.741 -13.966 8.953 1.00 98.25 179 GLU A CA 1
ATOM 1426 C C . GLU A 1 179 ? 4.942 -12.451 8.745 1.00 98.25 179 GLU A C 1
ATOM 1428 O O . GLU A 1 179 ? 6.053 -11.934 8.904 1.00 98.25 179 GLU A O 1
ATOM 1433 N N . LEU A 1 180 ? 3.881 -11.705 8.401 1.00 98.19 180 LEU A N 1
ATOM 1434 C CA . LEU A 1 180 ? 3.978 -10.295 7.995 1.00 98.19 180 LEU A CA 1
ATOM 1435 C C . LEU A 1 180 ? 4.647 -9.401 9.051 1.00 98.19 180 LEU A C 1
ATOM 1437 O O . LEU A 1 180 ? 5.472 -8.550 8.708 1.00 98.19 180 LEU A O 1
ATOM 1441 N N . THR A 1 181 ? 4.331 -9.591 10.334 1.00 98.00 181 THR A N 1
ATOM 1442 C CA . THR A 1 181 ? 4.915 -8.786 11.421 1.00 98.00 181 THR A CA 1
ATOM 1443 C C . THR A 1 181 ? 6.429 -8.982 11.509 1.00 98.00 181 THR A C 1
ATOM 1445 O O . THR A 1 181 ? 7.182 -8.004 11.544 1.00 98.00 181 THR A O 1
ATOM 1448 N N . GLU A 1 182 ? 6.897 -10.234 11.519 1.00 97.69 182 GLU A N 1
ATOM 1449 C CA . GLU A 1 182 ? 8.328 -10.541 11.589 1.00 97.69 182 GLU A CA 1
ATOM 1450 C C . GLU A 1 182 ? 9.054 -10.050 10.331 1.00 97.69 182 GLU A C 1
ATOM 1452 O O . GLU A 1 182 ? 10.123 -9.430 10.417 1.00 97.69 182 GLU A O 1
ATOM 1457 N N . TRP A 1 183 ? 8.437 -10.248 9.164 1.00 97.81 183 TRP A N 1
ATOM 1458 C CA . TRP A 1 183 ? 8.946 -9.752 7.893 1.00 97.81 183 TRP A CA 1
ATOM 1459 C C . TRP A 1 183 ? 9.142 -8.228 7.921 1.00 97.81 183 TRP A C 1
ATOM 1461 O O . TRP A 1 183 ? 10.222 -7.737 7.584 1.00 97.81 183 TRP A O 1
ATOM 1471 N N . LEU A 1 184 ? 8.162 -7.459 8.411 1.00 97.69 184 LEU A N 1
ATOM 1472 C CA . LEU A 1 184 ? 8.274 -6.001 8.539 1.00 97.69 184 LEU A CA 1
ATOM 1473 C C . LEU A 1 184 ? 9.349 -5.563 9.544 1.00 97.69 184 LEU A C 1
ATOM 1475 O O . LEU A 1 184 ? 10.051 -4.581 9.301 1.00 97.69 184 LEU A O 1
ATOM 1479 N N . LEU A 1 185 ? 9.524 -6.277 10.660 1.00 97.50 185 LEU A N 1
ATOM 1480 C CA . LEU A 1 185 ? 10.555 -5.962 11.660 1.00 97.50 185 LEU A CA 1
ATOM 1481 C C . LEU A 1 185 ? 11.984 -6.146 11.117 1.00 97.50 185 LEU A C 1
ATOM 1483 O O . LEU A 1 185 ? 12.902 -5.410 11.513 1.00 97.50 185 LEU A O 1
ATOM 1487 N N . LYS A 1 186 ? 12.179 -7.081 10.180 1.00 96.50 186 LYS A N 1
ATOM 1488 C CA . LYS A 1 186 ? 13.451 -7.284 9.464 1.00 96.50 186 LYS A CA 1
ATOM 1489 C C . LYS A 1 186 ? 13.761 -6.128 8.502 1.00 96.50 186 LYS A C 1
ATOM 1491 O O . LYS A 1 186 ? 14.926 -5.775 8.321 1.00 96.50 186 LYS A O 1
ATOM 1496 N N . GLN A 1 187 ? 12.742 -5.451 7.974 1.00 92.75 187 GLN A N 1
ATOM 1497 C CA . GLN A 1 187 ? 12.895 -4.314 7.067 1.00 92.75 187 GLN A CA 1
ATOM 1498 C C . GLN A 1 187 ? 13.212 -3.013 7.826 1.00 92.75 187 GLN A C 1
ATOM 1500 O O . GLN A 1 187 ? 12.380 -2.477 8.564 1.00 92.75 187 GLN A O 1
ATOM 1505 N N . ARG A 1 188 ? 14.396 -2.422 7.586 1.00 87.88 188 ARG A N 1
ATOM 1506 C CA . ARG A 1 188 ? 14.821 -1.158 8.237 1.00 87.88 188 ARG A CA 1
ATOM 1507 C C . ARG A 1 188 ? 13.780 -0.035 8.119 1.00 87.88 188 ARG A C 1
ATOM 1509 O O . ARG A 1 188 ? 13.619 0.740 9.054 1.00 87.88 188 ARG A O 1
ATOM 1516 N N . GLY A 1 189 ? 13.071 0.027 6.990 1.00 88.88 189 GLY A N 1
ATOM 1517 C CA . GLY A 1 189 ? 12.065 1.052 6.707 1.00 88.88 189 GLY A CA 1
ATOM 1518 C C . GLY A 1 189 ? 10.784 0.970 7.545 1.00 88.88 189 GLY A C 1
ATOM 1519 O O . GLY A 1 189 ? 10.134 1.995 7.728 1.00 88.88 189 GLY A O 1
ATOM 1520 N N . PHE A 1 190 ? 10.432 -0.205 8.081 1.00 95.19 190 PHE A N 1
ATOM 1521 C CA . PHE A 1 190 ? 9.172 -0.419 8.813 1.00 95.19 190 PHE A CA 1
ATOM 1522 C C . PHE A 1 190 ? 9.369 -0.697 10.300 1.00 95.19 190 PHE A C 1
ATOM 1524 O O . PHE A 1 190 ? 8.467 -0.422 11.089 1.00 95.19 190 PHE A O 1
ATOM 1531 N N . ARG A 1 191 ? 10.550 -1.180 10.707 1.00 95.12 191 ARG A N 1
ATOM 1532 C CA . ARG A 1 191 ? 10.845 -1.605 12.085 1.00 95.12 191 ARG A CA 1
ATOM 1533 C C . ARG A 1 191 ? 10.371 -0.617 13.155 1.00 95.12 191 ARG A C 1
ATOM 1535 O O . ARG A 1 191 ? 9.731 -1.024 14.121 1.00 95.12 191 ARG A O 1
ATOM 1542 N N . THR A 1 192 ? 10.681 0.669 12.999 1.00 95.25 192 THR A N 1
ATOM 1543 C CA . THR A 1 192 ? 10.298 1.698 13.980 1.00 95.25 192 THR A CA 1
ATOM 1544 C C . THR A 1 192 ? 8.789 1.920 14.019 1.00 95.25 192 THR A C 1
ATOM 1546 O O . THR A 1 192 ? 8.235 2.068 15.105 1.00 95.25 192 THR A O 1
ATOM 1549 N N . ALA A 1 193 ? 8.127 1.921 12.858 1.00 96.00 193 ALA A N 1
ATOM 1550 C CA . ALA A 1 193 ? 6.679 2.081 12.762 1.00 96.00 193 ALA A CA 1
ATOM 1551 C C . ALA A 1 193 ? 5.948 0.921 13.438 1.00 96.00 193 ALA A C 1
ATOM 1553 O O . ALA A 1 193 ? 5.104 1.165 14.292 1.00 96.00 193 ALA A O 1
ATOM 1554 N N . VAL A 1 194 ? 6.354 -0.318 13.145 1.00 97.00 194 VAL A N 1
ATOM 1555 C CA . VAL A 1 194 ? 5.782 -1.522 13.760 1.00 97.00 194 VAL A CA 1
ATOM 1556 C C . VAL A 1 194 ? 5.954 -1.492 15.277 1.00 97.00 194 VAL A C 1
ATOM 1558 O O . VAL A 1 194 ? 4.973 -1.570 16.005 1.00 97.00 194 VAL A O 1
ATOM 1561 N N . ARG A 1 195 ? 7.181 -1.288 15.777 1.00 95.81 195 ARG A N 1
ATOM 1562 C CA . ARG A 1 195 ? 7.447 -1.273 17.228 1.00 95.81 195 ARG A CA 1
ATOM 1563 C C . ARG A 1 195 ? 6.635 -0.214 17.970 1.00 95.81 195 ARG A C 1
ATOM 1565 O O . ARG A 1 195 ? 6.055 -0.514 19.006 1.00 95.81 195 ARG A O 1
ATOM 1572 N N . LYS A 1 196 ? 6.600 1.018 17.454 1.00 94.25 196 LYS A N 1
ATOM 1573 C CA . LYS A 1 196 ? 5.885 2.118 18.113 1.00 94.25 196 LYS A CA 1
ATOM 1574 C C . LYS A 1 196 ? 4.369 1.936 18.044 1.00 94.25 196 LYS A C 1
ATOM 1576 O O . LYS A 1 196 ? 3.701 2.151 19.047 1.00 94.25 196 LYS A O 1
ATOM 1581 N N . ALA A 1 197 ? 3.839 1.506 16.900 1.00 93.44 197 ALA A N 1
ATOM 1582 C CA . ALA A 1 197 ? 2.402 1.326 16.712 1.00 93.44 197 ALA A CA 1
ATOM 1583 C C . ALA A 1 197 ? 1.840 0.061 17.388 1.00 93.44 197 ALA A C 1
ATOM 1585 O O . ALA A 1 197 ? 0.635 -0.019 17.599 1.00 93.44 197 ALA A O 1
ATOM 1586 N N . SER A 1 198 ? 2.680 -0.918 17.742 1.00 90.69 198 SER A N 1
ATOM 1587 C CA . SER A 1 198 ? 2.283 -2.047 18.600 1.00 90.69 198 SER A CA 1
ATOM 1588 C C . SER A 1 198 ? 2.223 -1.692 20.088 1.00 90.69 198 SER A C 1
ATOM 1590 O O . SER A 1 198 ? 1.545 -2.383 20.836 1.00 90.69 198 SER A O 1
ATOM 1592 N N . ALA A 1 199 ? 2.942 -0.653 20.520 1.00 82.12 199 ALA A N 1
ATOM 1593 C CA . ALA A 1 199 ? 2.971 -0.188 21.911 1.00 82.12 199 ALA A CA 1
ATOM 1594 C C . ALA A 1 199 ? 1.958 0.939 22.203 1.00 82.12 199 ALA A C 1
ATOM 1596 O O . ALA A 1 199 ? 1.947 1.474 23.310 1.00 82.12 199 ALA A O 1
ATOM 1597 N N . SER A 1 200 ? 1.184 1.346 21.190 1.00 65.75 200 SER A N 1
ATOM 1598 C CA . SER A 1 200 ? 0.165 2.406 21.243 1.00 65.75 200 SER A CA 1
ATOM 1599 C C . SER A 1 200 ? -1.220 1.811 21.453 1.00 65.75 200 SER A C 1
ATOM 1601 O O . SER A 1 200 ? -2.031 2.488 22.119 1.00 65.75 200 SER A O 1
#

pLDDT: mean 96.11, std 3.16, range [65.75, 98.75]

Foldseek 3Di:
DAEDQALVRSLVRQVVVQVCCCPPVVDGSQVDQAEEYDPCQVVLLVLLSVLLNLLSNCVNYDVPHAYEYEDNAALVCQLSNVVSRHPYYDDDVLLVCLVVQKAQFAPQQVVVVDDHRDIDRLVVCPPVDQLVNGDPDPLSVPDPGSVCSSVVSVSSSVNRVVRSVNSNVVSVVCVVVVNSLVVQCVDPSRVVSSVSSVVD

Solvent-accessible surface area (backbone atoms only — not comparable to full-atom values): 10749 Å² total; per-residue (Å²): 118,48,58,55,98,45,58,72,40,39,52,54,45,51,54,51,49,31,53,48,31,42,77,76,65,74,38,56,68,77,72,54,86,55,48,33,42,44,85,40,52,91,43,58,86,42,50,40,60,50,31,29,43,45,32,47,48,50,75,73,46,64,85,89,45,50,30,32,41,44,69,54,42,40,56,73,46,38,50,55,42,49,75,25,56,46,71,41,71,47,73,62,49,34,53,56,32,12,76,66,38,30,40,55,34,30,71,60,21,42,82,74,76,40,68,47,46,39,73,43,53,44,73,76,42,53,89,84,50,50,39,51,79,34,32,88,49,75,59,30,65,72,44,101,32,52,68,54,40,60,70,40,40,69,51,28,21,52,46,22,42,52,37,39,49,54,44,48,51,54,36,49,58,26,48,78,70,68,43,39,66,62,55,38,54,71,34,84,91,38,28,65,20,53,57,53,34,74,76,108

Nearest PDB structures (foldseek):
  1it7-assembly1_B  TM=7.959E-01  e=3.091E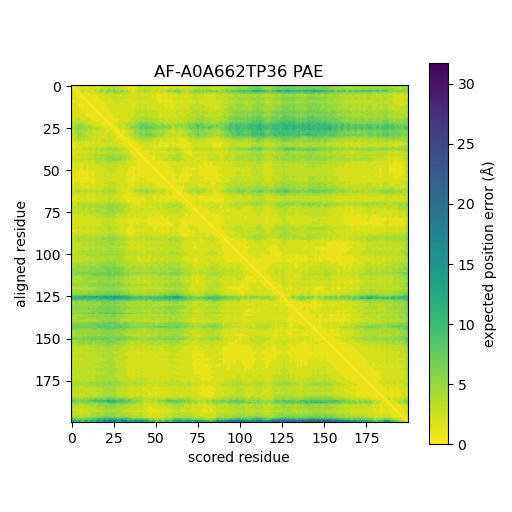-08  Pyrococcus horikoshii
  6h62-assembly1_B  TM=7.186E-01  e=6.157E-05  Mus musculus
  7ovs-assembly1_A  TM=6.765E-01  e=1.879E-04  Mus musculus
  7owz-assembly1_A  TM=6.471E-01  e=4.396E-04  Mus musculus
  8omr-assembly1_B  TM=6.226E-01  e=5.734E-04  Homo sapiens